Protein AF-A0A947CRZ7-F1 (afdb_monomer_lite)

Sequence (224 aa):
ARALTGGPSELAEKARELNRGGRYQQVLELTEDEELDGFAHVERGHALAGLGRLEESMQHYRRALAMESSLADEQVIFERARAVVGSPQVEADLTAIELLVRYRRDPKARSRLLMLAGESKKLALRQRARGLADELGLRGDVNLVRSYALDLVQERKCEDRRKALLVLEELDDVRALPAIEKARYRGTGGVLGIGEKNANRCLKQDAERIADKLEAREELIEIE

Secondary structure (DSSP, 8-state):
---------HHHHHHHHHHHTT-HHHHHHHTSSS---HHHHHHHHHHHHHTT-HHHHHHHHHHHHHH-GGGGG-HHHHHHHHHHHH-TT-S--HHHHHHHHHHH--HHHHHHHHHHHHH-SSHHHHHHHHHHHHHTT-GGGS-HHHHHHHHHHH-SSHHHHHHHHHHHHHHT-GGGHHHHHHHT--EES-BTTBT-EETTTTTHHHHHHHHHHHHHHHHHHHH-

Radius of gyration: 23.83 Å; chains: 1; bounding box: 62×37×71 Å

Structure (mmCIF, N/CA/C/O backbone):
data_AF-A0A947CRZ7-F1
#
_entry.id   AF-A0A947CRZ7-F1
#
loop_
_atom_site.group_PDB
_atom_site.id
_atom_site.type_symbol
_atom_site.label_atom_id
_atom_site.label_alt_id
_atom_site.label_comp_id
_atom_site.label_asym_id
_atom_site.label_entity_id
_atom_site.label_seq_id
_atom_site.pdbx_PDB_ins_code
_atom_site.Cartn_x
_atom_site.Cartn_y
_atom_site.Cartn_z
_atom_site.occupancy
_atom_site.B_iso_or_equiv
_atom_site.auth_seq_id
_atom_site.auth_comp_id
_atom_site.auth_asym_id
_atom_site.auth_atom_id
_atom_site.pdbx_PDB_model_num
ATOM 1 N N . ALA A 1 1 ? 2.471 22.895 -25.118 1.00 38.56 1 ALA A N 1
ATOM 2 C CA . ALA A 1 1 ? 3.050 21.697 -24.482 1.00 38.56 1 ALA A CA 1
ATOM 3 C C . ALA A 1 1 ? 3.200 20.638 -25.563 1.00 38.56 1 ALA A C 1
ATOM 5 O O . ALA A 1 1 ? 2.200 20.242 -26.148 1.00 38.56 1 ALA A O 1
ATOM 6 N N . ARG A 1 2 ? 4.437 20.324 -25.956 1.00 35.78 2 ARG A N 1
ATOM 7 C CA . ARG A 1 2 ? 4.726 19.423 -27.077 1.00 35.78 2 ARG A CA 1
ATOM 8 C C . ARG A 1 2 ? 4.440 18.001 -26.596 1.00 35.78 2 ARG A C 1
ATOM 10 O O . ARG A 1 2 ? 5.076 17.561 -25.648 1.00 35.78 2 ARG A O 1
ATOM 17 N N . ALA A 1 3 ? 3.476 17.321 -27.209 1.00 42.03 3 ALA A N 1
ATOM 18 C CA . ALA A 1 3 ? 3.383 15.874 -27.097 1.00 42.03 3 ALA A CA 1
ATOM 19 C C . ALA A 1 3 ? 4.681 15.311 -27.689 1.00 42.03 3 ALA A C 1
ATOM 21 O O . ALA A 1 3 ? 4.907 15.426 -28.895 1.00 42.03 3 ALA A O 1
ATOM 22 N N . LEU A 1 4 ? 5.575 14.801 -26.844 1.00 46.88 4 LEU A N 1
ATOM 23 C CA . LEU A 1 4 ? 6.726 14.032 -27.294 1.00 46.88 4 LEU A CA 1
ATOM 24 C C . LEU A 1 4 ? 6.225 12.631 -27.640 1.00 46.88 4 LEU A C 1
ATOM 26 O O . LEU A 1 4 ? 6.461 11.670 -26.936 1.00 46.88 4 LEU A O 1
ATOM 30 N N . THR A 1 5 ? 5.537 12.512 -28.774 1.00 53.12 5 THR A N 1
ATOM 31 C CA . THR A 1 5 ? 5.403 11.237 -29.489 1.00 53.12 5 THR A CA 1
ATOM 32 C C . THR A 1 5 ? 6.739 10.910 -30.168 1.00 53.12 5 THR A C 1
ATOM 34 O O . THR A 1 5 ? 6.813 10.789 -31.392 1.00 53.12 5 THR A O 1
ATOM 37 N N . GLY A 1 6 ? 7.822 10.901 -29.393 1.00 65.75 6 GLY A N 1
ATOM 38 C CA . GLY A 1 6 ? 9.141 10.482 -29.838 1.00 65.75 6 GLY A CA 1
ATOM 39 C C . GLY A 1 6 ? 9.283 8.994 -29.564 1.00 65.75 6 GLY A C 1
ATOM 40 O O . GLY A 1 6 ? 8.852 8.520 -28.518 1.00 65.75 6 GLY A O 1
ATOM 41 N N . GLY A 1 7 ? 9.851 8.245 -30.506 1.00 77.56 7 GLY A N 1
ATOM 42 C CA . GLY A 1 7 ? 10.333 6.898 -30.206 1.00 77.56 7 GLY A CA 1
ATOM 43 C C . GLY A 1 7 ? 11.431 6.920 -29.128 1.00 77.56 7 GLY A C 1
ATOM 44 O O . GLY A 1 7 ? 11.739 7.978 -28.577 1.00 77.56 7 GLY A O 1
ATOM 45 N N . PRO A 1 8 ? 12.047 5.766 -28.837 1.00 89.38 8 PRO A N 1
ATOM 46 C CA . PRO A 1 8 ? 13.135 5.682 -27.866 1.00 89.38 8 PRO A CA 1
ATOM 47 C C . PRO A 1 8 ? 14.251 6.694 -28.163 1.00 89.38 8 PRO A C 1
ATOM 49 O O . PRO A 1 8 ? 14.653 6.845 -29.318 1.00 89.38 8 PRO A O 1
ATOM 52 N N . SER A 1 9 ? 14.773 7.372 -27.137 1.00 92.19 9 SER A N 1
ATOM 53 C CA . SER A 1 9 ? 16.015 8.142 -27.275 1.00 92.19 9 SER A CA 1
ATOM 54 C C . SER A 1 9 ? 17.207 7.244 -27.607 1.00 92.19 9 SER A C 1
ATOM 56 O O . SER A 1 9 ? 17.213 6.050 -27.308 1.00 92.19 9 SER A O 1
ATOM 58 N N . GLU A 1 10 ? 18.274 7.840 -28.143 1.00 93.88 10 GLU A N 1
ATOM 59 C CA . GLU A 1 10 ? 19.554 7.153 -28.373 1.00 93.88 10 GLU A CA 1
ATOM 60 C C . GLU A 1 10 ? 20.096 6.503 -27.085 1.00 93.88 10 GLU A C 1
ATOM 62 O O . GLU A 1 10 ? 20.613 5.383 -27.107 1.00 93.88 10 GLU A O 1
ATOM 67 N N . LEU A 1 11 ? 19.908 7.164 -25.934 1.00 95.00 11 LEU A N 1
ATOM 68 C CA . LEU A 1 11 ? 20.255 6.618 -24.622 1.00 95.00 11 LEU A CA 1
ATOM 69 C C . LEU A 1 11 ? 19.487 5.319 -24.334 1.00 95.00 11 LEU A C 1
ATOM 71 O O . LEU A 1 11 ? 20.089 4.324 -23.922 1.00 95.00 11 LEU A O 1
ATOM 75 N N . ALA A 1 12 ? 18.173 5.312 -24.575 1.00 95.50 12 ALA A N 1
ATOM 76 C CA . ALA A 1 12 ? 17.335 4.132 -24.401 1.00 95.50 12 ALA A CA 1
ATOM 77 C C . ALA A 1 12 ? 17.718 3.007 -25.376 1.00 95.50 12 ALA A C 1
ATOM 79 O O . ALA A 1 12 ? 17.798 1.847 -24.973 1.00 95.50 12 ALA A O 1
ATOM 80 N N . GLU A 1 13 ? 18.015 3.324 -26.637 1.00 96.56 13 GLU A N 1
ATOM 81 C CA . GLU A 1 13 ? 18.459 2.330 -27.622 1.00 96.56 13 GLU A CA 1
ATOM 82 C C . GLU A 1 13 ? 19.784 1.677 -27.211 1.00 96.56 13 GLU A C 1
ATOM 84 O O . GLU A 1 13 ? 19.892 0.447 -27.181 1.00 96.56 13 GLU A O 1
ATOM 89 N N . LYS A 1 14 ? 20.762 2.475 -26.776 1.00 97.44 14 LYS A N 1
ATOM 90 C CA . LYS A 1 14 ? 22.042 1.967 -26.272 1.00 97.44 14 LYS A CA 1
ATOM 91 C C . LYS A 1 14 ? 21.867 1.116 -25.012 1.00 97.44 14 LYS A C 1
ATOM 93 O O . LYS A 1 14 ? 22.450 0.035 -24.900 1.00 97.44 14 LYS A O 1
ATOM 98 N N . ALA A 1 15 ? 21.038 1.561 -24.068 1.00 97.94 15 ALA A N 1
ATOM 99 C CA . ALA A 1 15 ? 20.724 0.796 -22.863 1.00 97.94 15 ALA A CA 1
ATOM 100 C C . ALA A 1 15 ? 20.057 -0.551 -23.199 1.00 97.94 15 ALA A C 1
ATOM 102 O O . ALA A 1 15 ? 20.416 -1.586 -22.629 1.00 97.94 15 ALA A O 1
ATOM 103 N N . ARG A 1 16 ? 19.150 -0.572 -24.181 1.00 97.38 16 ARG A N 1
ATOM 104 C CA . ARG A 1 16 ? 18.506 -1.791 -24.686 1.00 97.38 16 ARG A CA 1
ATOM 105 C C . ARG A 1 16 ? 19.513 -2.783 -25.264 1.00 97.38 16 ARG A C 1
ATOM 107 O O . ARG A 1 16 ? 19.419 -3.983 -24.996 1.00 97.38 16 ARG A O 1
ATOM 114 N N . GLU A 1 17 ? 20.487 -2.318 -26.041 1.00 98.19 17 GLU A N 1
ATOM 115 C CA . GLU A 1 17 ? 21.554 -3.174 -26.577 1.00 98.19 17 GLU A CA 1
ATOM 116 C C . GLU A 1 17 ? 22.422 -3.785 -25.471 1.00 98.19 17 GLU A C 1
ATOM 118 O O . GLU A 1 17 ? 22.733 -4.981 -25.503 1.00 98.19 17 GLU A O 1
ATOM 123 N N . LEU A 1 18 ? 22.783 -2.994 -24.458 1.00 98.38 18 LEU A N 1
ATOM 124 C CA . LEU A 1 18 ? 23.507 -3.483 -23.283 1.00 98.38 18 LEU A CA 1
ATOM 125 C C . LEU A 1 18 ? 22.690 -4.536 -22.514 1.00 98.38 18 LEU A C 1
ATOM 127 O O . LEU A 1 18 ? 23.235 -5.589 -22.172 1.00 98.38 18 LEU A O 1
ATOM 131 N N . ASN A 1 19 ? 21.387 -4.306 -22.315 1.00 98.06 19 ASN A N 1
ATOM 132 C CA . ASN A 1 19 ? 20.470 -5.257 -21.680 1.00 98.06 19 ASN A CA 1
ATOM 133 C C . ASN A 1 19 ? 20.381 -6.590 -22.434 1.00 98.06 19 ASN A C 1
ATOM 135 O O . ASN A 1 19 ? 20.438 -7.646 -21.802 1.00 98.06 19 ASN A O 1
ATOM 139 N N . ARG A 1 20 ? 20.287 -6.566 -23.774 1.00 97.44 20 ARG A N 1
ATOM 140 C CA . ARG A 1 20 ? 20.284 -7.786 -24.611 1.00 97.44 20 ARG A CA 1
ATOM 141 C C . ARG A 1 20 ? 21.564 -8.605 -24.449 1.00 97.44 20 ARG A C 1
ATOM 143 O O . ARG A 1 20 ? 21.513 -9.828 -24.505 1.00 97.44 20 ARG A O 1
ATOM 150 N N . GLY A 1 21 ? 22.694 -7.936 -24.224 1.00 97.44 21 GLY A N 1
ATOM 151 C CA . GLY A 1 21 ? 23.979 -8.574 -23.939 1.00 97.44 21 GLY A CA 1
ATOM 152 C C . GLY A 1 21 ? 24.196 -8.966 -22.473 1.00 97.44 21 GLY A C 1
ATOM 153 O O . GLY A 1 21 ? 25.299 -9.384 -22.135 1.00 97.44 21 GLY A O 1
ATOM 154 N N . GLY A 1 22 ? 23.209 -8.783 -21.587 1.00 97.62 22 GLY A N 1
ATOM 155 C CA . GLY A 1 22 ? 23.347 -9.057 -20.150 1.00 97.62 22 GLY A CA 1
ATOM 156 C C . GLY A 1 22 ? 24.271 -8.088 -19.400 1.00 97.62 22 GLY A C 1
ATOM 157 O O . GLY A 1 22 ? 24.648 -8.348 -18.259 1.00 97.62 22 GLY A O 1
ATOM 158 N N . ARG A 1 23 ? 24.650 -6.956 -20.008 1.00 98.44 23 ARG A N 1
ATOM 159 C CA . ARG A 1 23 ? 25.558 -5.953 -19.424 1.00 98.44 23 ARG A CA 1
ATOM 160 C C . ARG A 1 23 ? 24.799 -4.972 -18.533 1.00 98.44 23 ARG A C 1
ATOM 162 O O . ARG A 1 23 ? 24.836 -3.764 -18.741 1.00 98.44 23 ARG A O 1
ATOM 169 N N . TYR A 1 24 ? 24.097 -5.502 -17.536 1.00 98.31 24 TYR A N 1
ATOM 170 C CA . TYR A 1 24 ? 23.190 -4.721 -16.692 1.00 98.31 24 TYR A CA 1
ATOM 171 C C . TYR A 1 24 ? 23.899 -3.622 -15.901 1.00 98.31 24 TYR A C 1
ATOM 173 O O . TYR A 1 24 ? 23.384 -2.514 -15.806 1.00 98.31 24 TYR A O 1
ATOM 181 N N . GLN A 1 25 ? 25.101 -3.889 -15.387 1.00 98.31 25 GLN A N 1
ATOM 182 C CA . GLN A 1 25 ? 25.855 -2.889 -14.629 1.00 98.31 25 GLN A CA 1
ATOM 183 C C . GLN A 1 25 ? 26.209 -1.663 -15.486 1.00 98.31 25 GLN A C 1
ATOM 185 O O . GLN A 1 25 ? 26.031 -0.537 -15.039 1.00 98.31 25 GLN A O 1
ATOM 190 N N . GLN A 1 26 ? 26.586 -1.877 -16.751 1.00 98.19 26 GLN A N 1
ATOM 191 C CA . GLN A 1 26 ? 26.878 -0.783 -17.683 1.00 98.19 26 GLN A CA 1
ATOM 192 C C . GLN A 1 26 ? 25.633 0.038 -18.025 1.00 98.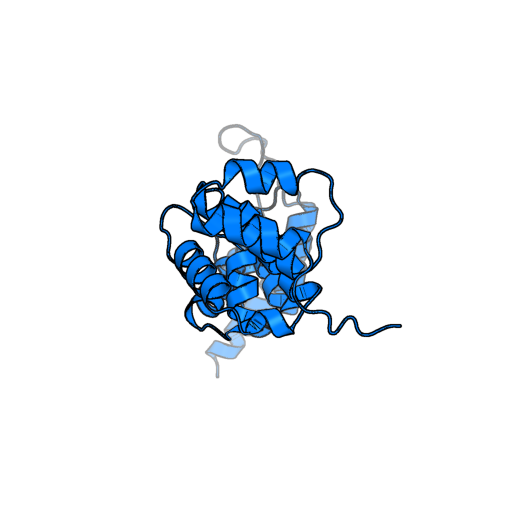19 26 GLN A C 1
ATOM 194 O O . GLN A 1 26 ? 25.749 1.227 -18.287 1.00 98.19 26 GLN A O 1
ATOM 199 N N . VAL A 1 27 ? 24.435 -0.561 -18.010 1.00 98.31 27 VAL A N 1
ATOM 200 C CA . VAL A 1 27 ? 23.189 0.210 -18.144 1.00 98.31 27 VAL A CA 1
ATOM 201 C C . VAL A 1 27 ? 23.009 1.138 -16.950 1.00 98.31 27 VAL A C 1
ATOM 203 O O . VAL A 1 27 ? 22.603 2.281 -17.135 1.00 98.31 27 VAL A O 1
ATOM 206 N N . LEU A 1 28 ? 23.303 0.666 -15.734 1.00 97.94 28 LEU A N 1
ATOM 207 C CA . LEU A 1 28 ? 23.161 1.492 -14.537 1.00 97.94 28 LEU A CA 1
ATOM 208 C C . LEU A 1 28 ? 24.131 2.670 -14.543 1.00 97.94 28 LEU A C 1
ATOM 210 O O . LEU A 1 28 ? 23.684 3.771 -14.246 1.00 97.94 28 LEU A O 1
ATOM 214 N N . GLU A 1 29 ? 25.384 2.436 -14.935 1.00 97.12 29 GLU A N 1
ATOM 215 C CA . GLU A 1 29 ? 26.413 3.474 -15.100 1.00 97.12 29 GLU A CA 1
ATOM 216 C C . GLU A 1 29 ? 26.017 4.474 -16.195 1.00 97.12 29 GLU A C 1
ATOM 218 O O . GLU A 1 29 ? 26.032 5.681 -15.983 1.00 97.12 29 GLU A O 1
ATOM 223 N N . LEU A 1 30 ? 25.571 3.977 -17.356 1.00 95.88 30 LEU A N 1
ATOM 224 C CA . LEU A 1 30 ? 25.127 4.807 -18.482 1.00 95.88 30 LEU A CA 1
ATOM 225 C C . LEU A 1 30 ? 23.937 5.713 -18.124 1.00 95.88 30 LEU A C 1
ATOM 227 O O . LEU A 1 30 ? 23.706 6.713 -18.790 1.00 95.88 30 LEU A O 1
ATOM 231 N N . THR A 1 31 ? 23.162 5.351 -17.102 1.00 95.25 31 THR A N 1
ATOM 232 C CA . THR A 1 31 ? 21.936 6.054 -16.704 1.00 95.25 31 THR A CA 1
ATOM 233 C C . THR A 1 31 ? 22.029 6.655 -15.297 1.00 95.25 31 THR A C 1
ATOM 235 O O . THR A 1 31 ? 20.991 6.942 -14.703 1.00 95.25 31 THR A O 1
ATOM 238 N N . GLU A 1 32 ? 23.235 6.781 -14.724 1.00 88.00 32 GLU A N 1
ATOM 239 C CA . GLU A 1 32 ? 23.435 7.162 -13.314 1.00 88.00 32 GLU A CA 1
ATOM 240 C C . GLU A 1 32 ? 23.181 8.651 -13.036 1.00 88.00 32 GLU A C 1
ATOM 242 O O . GLU A 1 32 ? 22.665 8.969 -11.970 1.00 88.00 32 GLU A O 1
ATOM 247 N N . ASP A 1 33 ? 23.389 9.531 -14.018 1.00 78.75 33 ASP A N 1
ATOM 248 C CA . ASP A 1 33 ? 23.261 10.991 -13.858 1.00 78.75 33 ASP A CA 1
ATOM 249 C C . ASP A 1 33 ? 22.503 11.677 -15.014 1.00 78.75 33 ASP A C 1
ATOM 251 O O . ASP A 1 33 ? 22.477 12.902 -15.126 1.00 78.75 33 ASP A O 1
ATOM 255 N N . GLU A 1 34 ? 21.880 10.885 -15.885 1.00 77.00 34 GLU A N 1
ATOM 256 C CA . GLU A 1 34 ? 21.181 11.373 -17.075 1.00 77.00 34 GLU A CA 1
ATOM 257 C C . GLU A 1 34 ? 19.700 11.662 -16.791 1.00 77.00 34 GLU A C 1
ATOM 259 O O . GLU A 1 34 ? 19.035 10.950 -16.029 1.00 77.00 34 GLU A O 1
ATOM 264 N N . GLU A 1 35 ? 19.146 12.676 -17.460 1.00 88.19 35 GLU A N 1
ATOM 265 C CA . GLU A 1 35 ? 17.695 12.854 -17.523 1.00 88.19 35 GLU A CA 1
ATOM 266 C C . GLU A 1 35 ? 17.104 11.736 -18.393 1.00 88.19 35 GLU A C 1
ATOM 268 O O . GLU A 1 35 ? 17.344 11.656 -19.597 1.00 88.19 35 GLU A O 1
ATOM 273 N N . LEU A 1 36 ? 16.358 10.826 -17.766 1.00 93.31 36 LEU A N 1
ATOM 274 C CA . LEU A 1 36 ? 15.825 9.643 -18.437 1.00 93.31 36 LEU A CA 1
ATOM 275 C C . LEU A 1 36 ? 14.429 9.925 -18.988 1.00 93.31 36 LEU A C 1
ATOM 277 O O . LEU A 1 36 ? 13.533 10.320 -18.244 1.00 93.31 36 LEU A O 1
ATOM 281 N N . ASP A 1 37 ? 14.223 9.634 -20.271 1.00 93.31 37 ASP A N 1
ATOM 282 C CA . ASP A 1 37 ? 12.881 9.515 -20.836 1.00 93.31 37 ASP A CA 1
ATOM 283 C C . ASP A 1 37 ? 12.188 8.214 -20.372 1.00 93.31 37 ASP A C 1
ATOM 285 O O . ASP A 1 37 ? 12.757 7.374 -19.657 1.00 93.31 37 ASP A O 1
ATOM 289 N N . GLY A 1 38 ? 10.929 8.024 -20.784 1.00 94.81 38 GLY A N 1
ATOM 290 C CA . GLY A 1 38 ? 10.168 6.832 -20.415 1.00 94.81 38 GLY A CA 1
ATOM 291 C C . GLY A 1 38 ? 10.833 5.524 -20.864 1.00 94.81 38 GLY A C 1
ATOM 292 O O . GLY A 1 38 ? 10.869 4.554 -20.104 1.00 94.81 38 GLY A O 1
ATOM 293 N N . PHE A 1 39 ? 11.417 5.495 -22.064 1.00 95.50 39 PHE A N 1
ATOM 294 C CA . PHE A 1 39 ? 12.067 4.305 -22.617 1.00 95.50 39 PHE A CA 1
ATOM 295 C C . PHE A 1 39 ? 13.363 3.962 -21.868 1.00 95.50 39 PHE A C 1
ATOM 297 O O . PHE A 1 39 ? 13.586 2.805 -21.513 1.00 95.50 39 PHE A O 1
ATOM 304 N N . ALA A 1 40 ? 14.194 4.950 -21.544 1.00 96.12 40 ALA A N 1
ATOM 305 C CA . ALA A 1 40 ? 15.417 4.775 -20.769 1.00 96.12 40 ALA A CA 1
ATOM 306 C C . ALA A 1 40 ? 15.105 4.329 -19.333 1.00 96.12 40 ALA A C 1
ATOM 308 O O . ALA A 1 40 ? 15.813 3.488 -18.772 1.00 96.12 40 ALA A O 1
ATOM 309 N N . HIS A 1 41 ? 14.001 4.804 -18.747 1.00 97.38 41 HIS A N 1
ATOM 310 C CA . HIS A 1 41 ? 13.495 4.257 -17.491 1.00 97.38 41 HIS A CA 1
ATOM 311 C C . HIS A 1 41 ? 13.098 2.777 -17.601 1.00 97.38 41 HIS A C 1
ATOM 313 O O . HIS A 1 41 ? 13.429 2.010 -16.694 1.00 97.38 41 HIS A O 1
ATOM 319 N N . VAL A 1 42 ? 12.462 2.338 -18.693 1.00 97.38 42 VAL A N 1
ATOM 320 C CA . VAL A 1 42 ? 12.195 0.904 -18.922 1.00 97.38 42 VAL A CA 1
ATOM 321 C C . VAL A 1 42 ? 13.493 0.112 -18.979 1.00 97.38 42 VAL A C 1
ATOM 323 O O . VAL A 1 42 ? 13.611 -0.905 -18.296 1.00 97.38 42 VAL A O 1
ATOM 326 N N . GLU A 1 43 ? 14.490 0.584 -19.723 1.00 97.88 43 GLU A N 1
ATOM 327 C CA . GLU A 1 43 ? 15.752 -0.141 -19.870 1.00 97.88 43 GLU A CA 1
ATOM 328 C C . GLU A 1 43 ? 16.572 -0.176 -18.572 1.00 97.88 43 GLU A C 1
ATOM 330 O O . GLU A 1 43 ? 17.117 -1.225 -18.214 1.00 97.88 43 GLU A O 1
ATOM 335 N N . ARG A 1 44 ? 16.590 0.904 -17.784 1.00 98.25 44 ARG A N 1
ATOM 336 C CA . ARG A 1 44 ? 17.178 0.877 -16.435 1.00 98.25 44 ARG A CA 1
ATOM 337 C C . ARG A 1 44 ? 16.419 -0.084 -15.516 1.00 98.25 44 ARG A C 1
ATOM 339 O O . ARG A 1 44 ? 17.035 -0.868 -14.794 1.00 98.25 44 ARG A O 1
ATOM 346 N N . GLY A 1 45 ? 15.087 -0.088 -15.588 1.00 97.56 45 GLY A N 1
ATOM 347 C CA . GLY A 1 45 ? 14.241 -1.063 -14.902 1.00 97.56 45 GLY A CA 1
ATOM 348 C C . GLY A 1 45 ? 14.555 -2.502 -15.323 1.00 97.56 45 GLY A C 1
ATOM 349 O O . GLY A 1 45 ? 14.598 -3.397 -14.473 1.00 97.56 45 GLY A O 1
ATOM 350 N N . HIS A 1 46 ? 14.848 -2.731 -16.608 1.00 97.75 46 HIS A N 1
ATOM 351 C CA . HIS A 1 46 ? 15.254 -4.036 -17.115 1.00 97.75 46 HIS A CA 1
ATOM 352 C C . HIS A 1 46 ? 16.561 -4.519 -16.493 1.00 97.75 46 HIS A C 1
ATOM 354 O O . HIS A 1 46 ? 16.605 -5.659 -16.015 1.00 97.75 46 HIS A O 1
ATOM 360 N N . ALA A 1 47 ? 17.572 -3.649 -16.465 1.00 98.12 47 ALA A N 1
ATOM 361 C CA . ALA A 1 47 ? 18.883 -3.927 -15.895 1.00 98.12 47 ALA A CA 1
ATOM 362 C C . ALA A 1 47 ? 18.811 -4.223 -14.393 1.00 98.12 47 ALA A C 1
ATOM 364 O O . ALA A 1 47 ? 19.352 -5.226 -13.932 1.00 98.12 47 ALA A O 1
ATOM 365 N N . LEU A 1 48 ? 18.077 -3.402 -13.635 1.00 97.50 48 LEU A N 1
ATOM 366 C CA . LEU A 1 48 ? 17.886 -3.593 -12.195 1.00 97.50 48 LEU A CA 1
ATOM 367 C C . LEU A 1 48 ? 17.266 -4.955 -11.878 1.00 97.50 48 LEU A C 1
ATOM 369 O O . LEU A 1 48 ? 17.771 -5.677 -11.022 1.00 97.50 48 LEU A O 1
ATOM 373 N N . ALA A 1 49 ? 16.220 -5.350 -12.604 1.00 94.69 49 ALA A N 1
ATOM 374 C CA . ALA A 1 49 ? 15.619 -6.666 -12.411 1.00 94.69 49 ALA A CA 1
ATOM 375 C C . ALA A 1 49 ? 16.538 -7.810 -12.878 1.00 94.69 49 ALA A C 1
ATOM 377 O O . ALA A 1 49 ? 16.547 -8.859 -12.240 1.00 94.69 49 ALA A O 1
ATOM 378 N N . GLY A 1 50 ? 17.365 -7.601 -13.910 1.00 94.88 50 GLY A N 1
ATOM 379 C CA . GLY A 1 50 ? 18.425 -8.542 -14.296 1.00 94.88 50 GLY A CA 1
ATOM 380 C C . GLY A 1 50 ? 19.477 -8.761 -13.199 1.00 94.88 50 GLY A C 1
ATOM 381 O O . GLY A 1 50 ? 20.016 -9.856 -13.069 1.00 94.88 50 GLY A O 1
ATOM 382 N N . LEU A 1 51 ? 19.711 -7.750 -12.358 1.00 96.38 51 LEU A N 1
ATOM 383 C CA . LEU A 1 51 ? 20.582 -7.807 -11.177 1.00 96.38 51 LEU A CA 1
ATOM 384 C C . LEU A 1 51 ? 19.850 -8.248 -9.894 1.00 96.38 51 LEU A C 1
ATOM 386 O O . LEU A 1 51 ? 20.433 -8.214 -8.814 1.00 96.38 51 LEU A O 1
ATOM 390 N N . GLY A 1 52 ? 18.567 -8.618 -9.976 1.00 92.44 52 GLY A N 1
ATOM 391 C CA . GLY A 1 52 ? 17.756 -9.000 -8.814 1.00 92.44 52 GLY A CA 1
ATOM 392 C C . GLY A 1 52 ? 17.293 -7.832 -7.930 1.00 92.44 52 GLY A C 1
ATOM 393 O O . GLY A 1 52 ? 16.669 -8.058 -6.896 1.00 92.44 52 GLY A O 1
ATOM 394 N N . ARG A 1 53 ? 17.532 -6.579 -8.335 1.00 94.06 53 AR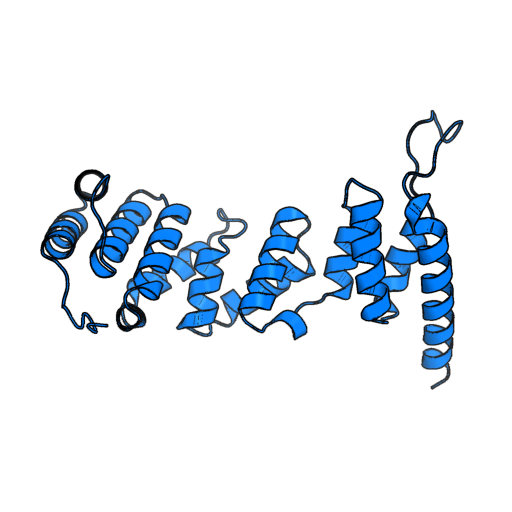G A N 1
ATOM 395 C CA . ARG A 1 53 ? 17.099 -5.352 -7.637 1.00 94.06 53 ARG A CA 1
ATOM 396 C C . ARG A 1 53 ? 15.650 -5.014 -8.001 1.00 94.06 53 ARG A C 1
ATOM 398 O O . ARG A 1 53 ? 15.358 -4.013 -8.656 1.00 94.06 53 ARG A O 1
ATOM 405 N N . LEU A 1 54 ? 14.739 -5.913 -7.628 1.00 91.25 54 LEU A N 1
ATOM 406 C CA . LEU A 1 54 ? 13.347 -5.917 -8.093 1.00 91.25 54 LEU A CA 1
ATOM 407 C C . LEU A 1 54 ? 12.547 -4.686 -7.639 1.00 91.25 54 LEU A C 1
ATOM 409 O O . LEU A 1 54 ? 11.860 -4.090 -8.463 1.00 91.25 54 LEU A O 1
ATOM 413 N N . GLU A 1 55 ? 12.679 -4.259 -6.380 1.00 90.56 55 GLU A N 1
ATOM 414 C CA . GLU A 1 55 ? 11.949 -3.085 -5.866 1.00 90.56 55 GLU A CA 1
ATOM 415 C C . GLU A 1 55 ? 12.318 -1.802 -6.630 1.00 90.56 55 GLU A C 1
ATOM 417 O O . GLU A 1 55 ? 11.455 -1.019 -7.031 1.00 90.56 55 GLU A O 1
ATOM 422 N N . GLU A 1 56 ? 13.611 -1.600 -6.896 1.00 94.44 56 GLU A N 1
ATOM 423 C CA . GLU A 1 56 ? 14.099 -0.448 -7.661 1.00 94.44 56 GLU A CA 1
ATOM 424 C C . GLU A 1 56 ? 13.660 -0.518 -9.127 1.00 94.44 56 GLU A C 1
ATOM 426 O O . GLU A 1 56 ? 13.268 0.495 -9.710 1.00 94.44 56 GLU A O 1
ATOM 431 N N . SER A 1 57 ? 13.662 -1.719 -9.714 1.00 96.38 57 SER A N 1
ATOM 432 C CA . SER A 1 57 ? 13.140 -1.956 -11.063 1.00 96.38 57 SER A CA 1
ATOM 433 C C . SER A 1 57 ? 11.681 -1.499 -11.191 1.00 96.38 57 SER A C 1
ATOM 435 O O . SER A 1 57 ? 11.352 -0.750 -12.114 1.00 96.38 57 SER A O 1
ATOM 437 N N . MET A 1 58 ? 10.824 -1.842 -10.221 1.00 97.06 58 MET A N 1
ATOM 438 C CA . MET A 1 58 ? 9.413 -1.438 -10.220 1.00 97.06 58 MET A CA 1
ATOM 439 C C . MET A 1 58 ? 9.233 0.084 -10.138 1.00 97.06 58 MET A C 1
ATOM 441 O O . MET A 1 58 ? 8.352 0.632 -10.806 1.00 97.06 58 MET A O 1
ATOM 445 N N . GLN A 1 59 ? 10.087 0.798 -9.392 1.00 96.62 59 GLN A N 1
ATOM 446 C CA . GLN A 1 59 ? 10.053 2.267 -9.367 1.00 96.62 59 GLN A CA 1
ATOM 447 C C . GLN A 1 59 ? 10.354 2.878 -10.737 1.00 96.62 59 GLN A C 1
ATOM 449 O O . GLN A 1 59 ? 9.692 3.837 -11.138 1.00 96.62 59 GLN A O 1
ATOM 454 N N . HIS A 1 60 ? 11.321 2.322 -11.467 1.00 97.50 60 HIS A N 1
ATOM 455 C CA . HIS A 1 60 ? 11.655 2.798 -12.806 1.00 97.50 60 HIS A CA 1
ATOM 456 C C . HIS A 1 60 ? 10.548 2.505 -13.820 1.00 97.50 60 HIS A C 1
ATOM 458 O O . HIS A 1 60 ? 10.198 3.394 -14.592 1.00 97.50 60 HIS A O 1
ATOM 464 N N . TYR A 1 61 ? 9.900 1.339 -13.755 1.00 98.19 61 TYR A N 1
ATOM 465 C CA . TYR A 1 61 ? 8.718 1.076 -14.583 1.00 98.19 61 TYR A CA 1
ATOM 466 C C . TYR A 1 61 ? 7.553 2.018 -14.278 1.00 98.19 61 TYR A C 1
ATOM 468 O O . TYR A 1 61 ? 6.890 2.496 -15.197 1.00 98.19 61 TYR A O 1
ATOM 476 N N . ARG A 1 62 ? 7.317 2.344 -13.001 1.00 97.81 62 ARG A N 1
ATOM 477 C CA . ARG A 1 62 ? 6.289 3.321 -12.625 1.00 97.81 62 ARG A CA 1
ATOM 478 C C . ARG A 1 62 ? 6.576 4.706 -13.198 1.00 97.81 62 ARG A C 1
ATOM 480 O O . ARG A 1 62 ? 5.653 5.336 -13.707 1.00 97.81 62 ARG A O 1
ATOM 487 N N . ARG A 1 63 ? 7.831 5.165 -13.144 1.00 96.81 63 ARG A N 1
ATOM 488 C CA . ARG A 1 63 ? 8.242 6.438 -13.761 1.00 96.81 63 ARG A CA 1
ATOM 489 C C . ARG A 1 63 ? 8.065 6.406 -15.276 1.00 96.81 63 ARG A C 1
ATOM 491 O O . ARG A 1 63 ? 7.455 7.319 -15.816 1.00 96.81 63 ARG A O 1
ATOM 498 N N . ALA A 1 64 ? 8.502 5.329 -15.927 1.00 96.81 64 ALA A N 1
ATOM 499 C CA . ALA A 1 64 ? 8.338 5.149 -17.364 1.00 96.81 64 ALA A CA 1
ATOM 500 C C . ALA A 1 64 ? 6.878 5.293 -17.810 1.00 96.81 64 ALA A C 1
ATOM 502 O O . ALA A 1 64 ? 6.581 6.101 -18.681 1.00 96.81 64 ALA A O 1
ATOM 503 N N . LEU A 1 65 ? 5.961 4.573 -17.159 1.00 96.44 65 LEU A N 1
ATOM 504 C CA . LEU A 1 65 ? 4.531 4.596 -17.487 1.00 96.44 65 LEU A CA 1
ATOM 505 C C . LEU A 1 65 ? 3.849 5.933 -17.159 1.00 96.44 65 LEU A C 1
ATOM 507 O O . LEU A 1 65 ? 2.835 6.266 -17.766 1.00 96.44 65 LEU A O 1
ATOM 511 N N . ALA A 1 66 ? 4.381 6.691 -16.195 1.00 95.12 66 ALA A N 1
ATOM 512 C CA . ALA A 1 66 ? 3.895 8.033 -15.882 1.00 95.12 66 ALA A CA 1
ATOM 513 C C . ALA A 1 66 ? 4.319 9.071 -16.934 1.00 95.12 66 ALA A C 1
ATOM 515 O O . ALA A 1 66 ? 3.593 10.037 -17.153 1.00 95.12 66 ALA A O 1
ATOM 516 N N . MET A 1 67 ? 5.479 8.876 -17.567 1.00 94.62 67 MET A N 1
ATOM 517 C CA . MET A 1 67 ? 5.983 9.746 -18.633 1.00 94.62 67 MET A CA 1
ATOM 518 C C . MET A 1 67 ? 5.386 9.368 -19.990 1.00 94.62 67 MET A C 1
ATOM 520 O O . MET A 1 67 ? 4.898 10.234 -20.706 1.00 94.62 67 MET A O 1
ATOM 524 N N . GLU A 1 68 ? 5.366 8.072 -20.306 1.00 92.88 68 GLU A N 1
ATOM 525 C CA . GLU A 1 68 ? 4.961 7.532 -21.602 1.00 92.88 68 GLU A CA 1
ATOM 526 C C . GLU A 1 68 ? 3.926 6.418 -21.426 1.00 92.88 68 GLU A C 1
ATOM 528 O O . GLU A 1 68 ? 4.241 5.240 -21.244 1.00 92.88 68 GLU A O 1
ATOM 533 N N . SER A 1 69 ? 2.647 6.790 -21.502 1.00 91.56 69 SER A N 1
ATOM 534 C CA . SER A 1 69 ? 1.536 5.842 -21.323 1.00 91.56 69 SER A CA 1
ATOM 535 C C . SER A 1 69 ? 1.487 4.725 -22.377 1.00 91.56 69 SER A C 1
ATOM 537 O O . SER A 1 69 ? 0.946 3.657 -22.097 1.00 91.56 69 SER A O 1
ATOM 539 N N . SER A 1 70 ? 2.086 4.930 -23.557 1.00 91.94 70 SER A N 1
ATOM 540 C CA . SER A 1 70 ? 2.207 3.916 -24.620 1.00 91.94 70 SER A CA 1
ATOM 541 C C . SER A 1 70 ? 3.065 2.717 -24.203 1.00 91.94 70 SER A C 1
ATOM 543 O O . SER A 1 70 ? 2.848 1.605 -24.679 1.00 91.94 70 SER A O 1
ATOM 545 N N . LEU A 1 71 ? 3.974 2.892 -23.236 1.00 94.31 71 LEU A N 1
ATOM 546 C CA . LEU A 1 71 ? 4.750 1.795 -22.650 1.00 94.31 71 LEU A CA 1
ATOM 547 C C . LEU A 1 71 ? 3.873 0.806 -21.873 1.00 94.31 71 LEU A C 1
ATOM 549 O O . LEU A 1 71 ? 4.338 -0.268 -21.500 1.00 94.31 71 LEU A O 1
ATOM 553 N N . ALA A 1 72 ? 2.592 1.113 -21.653 1.00 94.12 72 ALA A N 1
ATOM 554 C CA . ALA A 1 72 ? 1.644 0.148 -21.120 1.00 94.12 72 ALA A CA 1
ATOM 555 C C . ALA A 1 72 ? 1.450 -1.065 -22.045 1.00 94.12 72 ALA A C 1
ATOM 557 O O . ALA A 1 72 ? 0.921 -2.068 -21.572 1.00 94.12 72 ALA A O 1
ATOM 558 N N . ASP A 1 73 ? 1.892 -1.032 -23.304 1.00 92.56 73 ASP A N 1
ATOM 559 C CA . ASP A 1 73 ? 1.862 -2.190 -24.206 1.00 92.56 73 ASP A CA 1
ATOM 560 C C . ASP A 1 73 ? 3.062 -3.143 -24.017 1.00 92.56 73 ASP A C 1
ATOM 562 O O . ASP A 1 73 ? 2.986 -4.316 -24.395 1.00 92.56 73 ASP A O 1
ATOM 566 N N . GLU A 1 74 ? 4.132 -2.698 -23.344 1.00 93.12 74 GLU A N 1
ATOM 567 C CA . GLU A 1 74 ? 5.337 -3.490 -23.045 1.00 93.12 74 GLU A CA 1
ATOM 568 C C . GLU A 1 74 ? 5.028 -4.589 -22.010 1.00 93.12 74 GLU A C 1
ATOM 570 O O . GLU A 1 74 ? 5.105 -4.395 -20.792 1.00 93.12 74 GLU A O 1
ATOM 575 N N . GLN A 1 75 ? 4.661 -5.786 -22.483 1.00 93.19 75 GLN A N 1
ATOM 576 C CA . GLN A 1 75 ? 4.200 -6.884 -21.617 1.00 93.19 75 GLN A CA 1
ATOM 577 C C . GLN A 1 75 ? 5.220 -7.308 -20.558 1.00 93.19 75 GLN A C 1
ATOM 579 O O . GLN A 1 75 ? 4.836 -7.649 -19.435 1.00 93.19 75 GLN A O 1
ATOM 584 N N . VAL A 1 76 ? 6.510 -7.221 -20.885 1.00 94.06 76 VAL A N 1
ATOM 585 C CA . VAL A 1 76 ? 7.614 -7.617 -20.003 1.00 94.06 76 VAL A CA 1
ATOM 586 C C . VAL A 1 76 ? 7.609 -6.860 -18.667 1.00 94.06 76 VAL A C 1
ATOM 588 O O . VAL A 1 76 ? 7.955 -7.442 -17.636 1.00 94.06 76 VAL A O 1
ATOM 591 N N . ILE A 1 77 ? 7.145 -5.603 -18.641 1.00 96.12 77 ILE A N 1
ATOM 592 C CA . ILE A 1 77 ? 7.003 -4.812 -17.407 1.00 96.12 77 ILE A CA 1
ATOM 593 C C . ILE A 1 77 ? 6.061 -5.529 -16.433 1.00 96.12 77 ILE A C 1
ATOM 595 O O . ILE A 1 77 ? 6.365 -5.719 -15.253 1.00 96.12 77 ILE A O 1
ATOM 599 N N . PHE A 1 78 ? 4.915 -5.976 -16.940 1.00 97.62 78 PHE A N 1
ATOM 600 C CA . PHE A 1 78 ? 3.857 -6.566 -16.128 1.00 97.62 78 PHE A CA 1
ATOM 601 C C . PHE A 1 78 ? 4.119 -8.032 -15.798 1.00 97.62 78 PHE A C 1
ATOM 603 O O . PHE A 1 78 ? 3.730 -8.491 -14.729 1.00 97.62 78 PHE A O 1
ATOM 610 N N . GLU A 1 79 ? 4.805 -8.774 -16.663 1.00 95.88 79 GLU A N 1
ATOM 611 C CA . GLU A 1 79 ? 5.295 -10.117 -16.333 1.00 95.88 79 GLU A CA 1
ATOM 612 C C . GLU A 1 79 ? 6.258 -10.078 -15.144 1.00 95.88 79 GLU A C 1
ATOM 614 O O . GLU A 1 79 ? 6.095 -10.842 -14.190 1.00 95.88 79 GLU A O 1
ATOM 619 N N . ARG A 1 80 ? 7.192 -9.119 -15.141 1.00 95.00 80 ARG A N 1
ATOM 620 C CA . ARG A 1 80 ? 8.105 -8.894 -14.013 1.00 95.00 80 ARG A CA 1
ATOM 621 C C . ARG A 1 80 ? 7.354 -8.462 -12.758 1.00 95.00 80 ARG A C 1
ATOM 623 O O . ARG A 1 80 ? 7.592 -9.030 -11.696 1.00 95.00 80 ARG A O 1
ATOM 630 N N . ALA A 1 81 ? 6.399 -7.538 -12.869 1.00 96.50 81 ALA A N 1
ATOM 631 C CA . ALA A 1 81 ? 5.565 -7.147 -11.732 1.00 96.50 81 ALA A CA 1
ATOM 632 C C . ALA A 1 81 ? 4.781 -8.342 -11.152 1.00 96.50 81 ALA A C 1
ATOM 634 O O . ALA A 1 81 ? 4.732 -8.513 -9.935 1.00 96.50 81 ALA A O 1
ATOM 635 N N . ARG A 1 82 ? 4.219 -9.227 -11.994 1.00 95.62 82 ARG A N 1
ATOM 636 C CA . ARG A 1 82 ? 3.539 -10.453 -11.528 1.00 95.62 82 ARG A CA 1
ATOM 637 C C . ARG A 1 82 ? 4.495 -11.405 -10.821 1.00 95.62 82 ARG A C 1
ATOM 639 O O . ARG A 1 82 ? 4.115 -11.973 -9.799 1.00 95.62 82 ARG A O 1
ATOM 646 N N . ALA A 1 83 ? 5.715 -11.562 -11.333 1.00 93.00 83 ALA A N 1
ATOM 647 C CA . ALA A 1 83 ? 6.739 -12.381 -10.692 1.00 93.00 83 ALA A CA 1
ATOM 648 C C . ALA A 1 83 ? 7.092 -11.849 -9.293 1.00 93.00 83 ALA A C 1
ATOM 650 O O . ALA A 1 83 ? 7.160 -12.630 -8.345 1.00 93.00 83 ALA A O 1
ATOM 651 N N . VAL A 1 84 ? 7.225 -10.526 -9.140 1.00 92.00 84 VAL A N 1
ATOM 652 C CA . VAL A 1 84 ? 7.446 -9.880 -7.836 1.00 92.00 84 VAL A CA 1
ATOM 653 C C . VAL A 1 84 ? 6.270 -10.128 -6.891 1.00 92.00 84 VAL A C 1
ATOM 655 O O . VAL A 1 84 ? 6.467 -10.587 -5.770 1.00 92.00 84 VAL A O 1
ATOM 658 N N . VAL A 1 85 ? 5.034 -9.886 -7.339 1.00 92.31 85 VAL A N 1
ATOM 659 C CA . VAL A 1 85 ? 3.833 -10.066 -6.504 1.00 92.31 85 VAL A CA 1
ATOM 660 C C . VAL A 1 85 ? 3.628 -11.523 -6.075 1.00 92.31 85 VAL A C 1
ATOM 662 O O . VAL A 1 85 ? 3.116 -11.766 -4.980 1.00 92.31 85 VAL A O 1
ATOM 665 N N . GLY A 1 86 ? 4.018 -12.480 -6.921 1.00 87.38 86 GLY A N 1
ATOM 666 C CA . GLY A 1 86 ? 3.950 -13.915 -6.646 1.00 87.38 86 GLY A CA 1
ATOM 667 C C . GLY A 1 86 ? 5.135 -14.482 -5.857 1.00 87.38 86 GLY A C 1
ATOM 668 O O . GLY A 1 86 ? 5.076 -15.644 -5.458 1.00 87.38 86 GLY A O 1
ATOM 669 N N . SER A 1 87 ? 6.197 -13.705 -5.628 1.00 85.12 87 SER A N 1
ATOM 670 C CA . SER A 1 87 ? 7.385 -14.163 -4.906 1.00 85.12 87 SER A CA 1
ATOM 671 C C . SER A 1 87 ? 7.096 -14.312 -3.404 1.00 85.12 87 SER A C 1
ATOM 673 O O . SER A 1 87 ? 6.684 -13.345 -2.763 1.00 85.12 87 SER A O 1
ATOM 675 N N . PRO A 1 88 ? 7.376 -15.481 -2.794 1.00 79.25 88 PRO A N 1
ATOM 676 C CA . PRO A 1 88 ? 7.286 -15.653 -1.343 1.00 79.25 88 PRO A CA 1
ATOM 677 C C . PRO A 1 88 ? 8.300 -14.810 -0.559 1.00 79.25 88 PRO A C 1
ATOM 679 O O . PRO A 1 88 ? 8.097 -14.555 0.625 1.00 79.25 88 PRO A O 1
ATOM 682 N N . GLN A 1 89 ? 9.409 -14.417 -1.196 1.00 75.25 89 GLN A N 1
ATOM 683 C CA . GLN A 1 89 ? 10.480 -13.642 -0.566 1.00 75.25 89 GLN A CA 1
ATOM 684 C C . GLN A 1 89 ? 10.106 -12.164 -0.424 1.00 75.25 89 GLN A C 1
ATOM 686 O O . GLN A 1 89 ? 10.589 -11.491 0.485 1.00 75.25 89 GLN A O 1
ATOM 691 N N . VAL A 1 90 ? 9.233 -11.665 -1.302 1.00 74.75 90 VAL A N 1
ATOM 692 C CA . VAL A 1 90 ? 8.762 -10.282 -1.281 1.00 74.75 90 VAL A CA 1
ATOM 693 C C . VAL A 1 90 ? 7.452 -10.217 -0.504 1.00 74.75 90 VAL A C 1
ATOM 695 O O . VAL A 1 90 ? 6.377 -10.569 -0.994 1.00 74.75 90 VAL A O 1
ATOM 698 N N . GLU A 1 91 ? 7.532 -9.741 0.739 1.00 72.62 91 GLU A N 1
ATOM 699 C CA . GLU A 1 91 ? 6.354 -9.639 1.601 1.00 72.62 91 GLU A CA 1
ATOM 700 C C . GLU A 1 91 ? 5.269 -8.745 0.986 1.00 72.62 91 GLU A C 1
ATOM 702 O O . GLU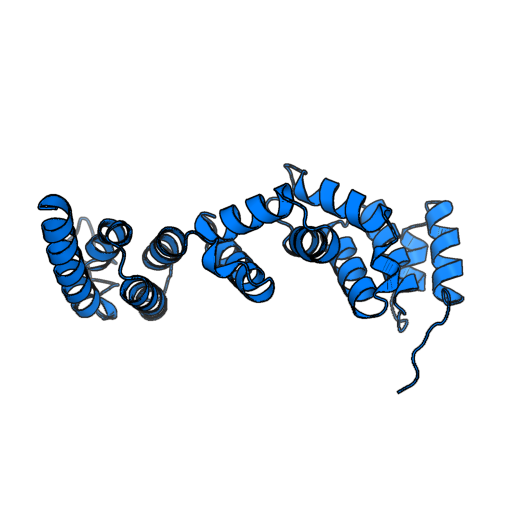 A 1 91 ? 4.093 -9.118 1.013 1.00 72.62 91 GLU A O 1
ATOM 707 N N . ALA A 1 92 ? 5.661 -7.600 0.414 1.00 85.88 92 ALA A N 1
ATOM 708 C CA . ALA A 1 92 ? 4.804 -6.737 -0.393 1.00 85.88 92 ALA A CA 1
ATOM 709 C C . ALA A 1 92 ? 5.622 -5.709 -1.194 1.00 85.88 92 ALA A C 1
ATOM 711 O O . ALA A 1 92 ? 6.255 -4.836 -0.607 1.00 85.88 92 ALA A O 1
ATOM 712 N N . ASP A 1 93 ? 5.506 -5.742 -2.522 1.00 94.00 93 ASP A N 1
ATOM 713 C CA . ASP A 1 93 ? 5.902 -4.627 -3.386 1.00 94.00 93 ASP A CA 1
ATOM 714 C C . ASP A 1 93 ? 4.636 -3.889 -3.836 1.00 94.00 93 ASP A C 1
ATOM 716 O O . ASP A 1 93 ? 3.907 -4.326 -4.733 1.00 94.00 93 ASP A O 1
ATOM 720 N N . LEU A 1 94 ? 4.333 -2.782 -3.152 1.00 96.81 94 LEU A N 1
ATOM 721 C CA . LEU A 1 94 ? 3.147 -1.978 -3.451 1.00 96.81 94 LEU A CA 1
ATOM 722 C C . LEU A 1 94 ? 3.230 -1.313 -4.828 1.00 96.81 94 LEU A C 1
ATOM 724 O O . LEU A 1 94 ? 2.188 -1.058 -5.420 1.00 96.81 94 LEU A O 1
ATOM 728 N N . THR A 1 95 ? 4.429 -1.079 -5.365 1.00 97.56 95 THR A N 1
ATOM 729 C CA . THR A 1 95 ? 4.584 -0.517 -6.707 1.00 97.56 95 THR A CA 1
ATOM 730 C C . THR A 1 95 ? 4.273 -1.567 -7.766 1.00 97.56 95 THR A C 1
ATOM 732 O O . THR A 1 95 ? 3.507 -1.286 -8.681 1.00 97.56 95 THR A O 1
ATOM 735 N N . ALA A 1 96 ? 4.747 -2.805 -7.614 1.00 97.56 96 ALA A N 1
ATOM 736 C CA . ALA A 1 96 ? 4.344 -3.896 -8.504 1.00 97.56 96 ALA A CA 1
ATOM 737 C C . ALA A 1 96 ? 2.816 -4.114 -8.484 1.00 97.56 96 ALA A C 1
ATOM 739 O O . ALA A 1 96 ? 2.187 -4.271 -9.533 1.00 97.56 96 ALA A O 1
ATOM 740 N N . ILE A 1 97 ? 2.206 -4.073 -7.292 1.00 98.12 97 ILE A N 1
ATOM 741 C CA . ILE A 1 97 ? 0.749 -4.164 -7.119 1.00 98.12 97 ILE A CA 1
ATOM 742 C C . ILE A 1 97 ? 0.034 -3.002 -7.822 1.00 98.12 97 ILE A C 1
ATOM 744 O O . ILE A 1 97 ? -0.904 -3.246 -8.579 1.00 98.12 97 ILE A O 1
ATOM 748 N N . GLU A 1 98 ? 0.482 -1.762 -7.613 1.00 98.38 98 GLU A N 1
ATOM 749 C CA . GLU A 1 98 ? -0.056 -0.564 -8.269 1.00 98.38 98 GLU A CA 1
ATOM 750 C C . GLU A 1 98 ? -0.066 -0.724 -9.793 1.00 98.38 98 GLU A C 1
ATOM 752 O O . GLU A 1 98 ? -1.108 -0.537 -10.424 1.00 98.38 98 GLU A O 1
ATOM 757 N N . LEU A 1 99 ? 1.071 -1.118 -10.380 1.00 98.19 99 LEU A N 1
ATOM 758 C CA . LEU A 1 99 ? 1.206 -1.287 -11.826 1.00 98.19 99 LEU A CA 1
ATOM 759 C C . LEU A 1 99 ? 0.205 -2.311 -12.374 1.00 98.19 99 LEU A C 1
ATOM 761 O O . LEU A 1 99 ? -0.469 -2.063 -13.377 1.00 98.19 99 LEU A O 1
ATOM 765 N N . LEU A 1 100 ? 0.065 -3.453 -11.704 1.00 98.31 100 LEU A N 1
ATOM 766 C CA . LEU A 1 100 ? -0.831 -4.521 -12.141 1.00 98.31 100 LEU A CA 1
ATOM 767 C C . LEU A 1 100 ? -2.310 -4.167 -11.982 1.00 98.31 100 LEU A C 1
ATOM 769 O O . LEU A 1 100 ? -3.118 -4.486 -12.857 1.00 98.31 100 LEU A O 1
ATOM 773 N N . VAL A 1 101 ? -2.681 -3.493 -10.895 1.00 98.25 101 VAL A N 1
ATOM 774 C CA . VAL A 1 101 ? -4.066 -3.062 -10.688 1.00 98.25 101 VAL A CA 1
ATOM 775 C C . VAL A 1 101 ? -4.435 -1.971 -11.693 1.00 98.25 101 VAL A C 1
ATOM 777 O O . VAL A 1 101 ? -5.458 -2.094 -12.366 1.00 98.25 101 VAL A O 1
ATOM 780 N N . ARG A 1 102 ? -3.587 -0.947 -11.858 1.00 97.25 102 ARG A N 1
ATOM 781 C CA . ARG A 1 102 ? -3.875 0.210 -12.717 1.00 97.25 102 ARG A CA 1
ATOM 782 C C . ARG A 1 102 ? -3.910 -0.149 -14.203 1.00 97.25 102 ARG A C 1
ATOM 784 O O . ARG A 1 102 ? -4.868 0.201 -14.884 1.00 97.25 102 ARG A O 1
ATOM 791 N N . TYR A 1 103 ? -2.898 -0.856 -14.708 1.00 96.94 103 TYR A N 1
ATOM 792 C CA . TYR A 1 103 ? -2.718 -1.053 -16.156 1.00 96.94 103 TYR A CA 1
ATOM 793 C C . TYR A 1 103 ? -3.171 -2.418 -16.673 1.00 96.94 103 TYR A C 1
ATOM 795 O O . TYR A 1 103 ? -3.288 -2.612 -17.884 1.00 96.94 103 TYR A O 1
ATOM 803 N N . ARG A 1 104 ? -3.391 -3.391 -15.782 1.00 97.44 104 ARG A N 1
ATOM 804 C CA . ARG A 1 104 ? -3.804 -4.752 -16.160 1.00 97.44 104 ARG A CA 1
ATOM 805 C C . ARG A 1 104 ? -5.094 -5.209 -15.499 1.00 97.44 104 ARG A C 1
ATOM 807 O O . ARG A 1 104 ? -5.583 -6.275 -15.862 1.00 97.44 104 ARG A O 1
ATOM 814 N N . ARG A 1 105 ? -5.653 -4.421 -14.568 1.00 96.69 105 ARG A N 1
ATOM 815 C CA . ARG A 1 105 ? -6.827 -4.798 -13.760 1.00 96.69 105 ARG A CA 1
ATOM 816 C C . ARG A 1 105 ? -6.657 -6.196 -13.157 1.00 96.69 105 ARG A C 1
ATOM 818 O O . ARG A 1 105 ? -7.598 -6.985 -13.114 1.00 96.69 105 ARG A O 1
ATOM 825 N N . ASP A 1 106 ? -5.429 -6.516 -12.748 1.00 97.62 106 ASP A N 1
ATOM 826 C CA . ASP A 1 106 ? -5.062 -7.869 -12.349 1.00 97.62 106 ASP A CA 1
ATOM 827 C C . ASP A 1 106 ? -5.788 -8.251 -11.043 1.00 97.62 106 ASP A C 1
ATOM 829 O O . ASP A 1 106 ? -5.590 -7.601 -10.006 1.00 97.62 106 ASP A O 1
ATOM 833 N N . PRO A 1 107 ? -6.638 -9.294 -11.054 1.00 96.75 107 PRO A N 1
ATOM 834 C CA . PRO A 1 107 ? -7.469 -9.629 -9.902 1.00 96.75 107 PRO A CA 1
ATOM 835 C C . PRO A 1 107 ? -6.649 -10.160 -8.722 1.00 96.75 107 PRO A C 1
ATOM 837 O O . PRO A 1 107 ? -7.039 -9.956 -7.570 1.00 96.75 107 PRO A O 1
ATOM 840 N N . LYS A 1 108 ? -5.502 -10.807 -8.977 1.00 95.31 108 LYS A N 1
ATOM 841 C CA . LYS A 1 108 ? -4.628 -11.320 -7.914 1.00 95.31 108 LYS A CA 1
ATOM 842 C C . LYS A 1 108 ? -3.921 -10.169 -7.212 1.00 95.31 108 LYS A C 1
ATOM 844 O O . LYS A 1 108 ? -3.905 -10.131 -5.983 1.00 95.31 108 LYS A O 1
ATOM 849 N N . ALA A 1 109 ? -3.400 -9.206 -7.975 1.00 97.00 109 ALA A N 1
ATOM 850 C CA . ALA A 1 109 ? -2.816 -7.995 -7.405 1.00 97.00 109 ALA A CA 1
ATOM 851 C C . ALA A 1 109 ? -3.856 -7.188 -6.612 1.00 97.00 109 ALA A C 1
ATOM 853 O O . ALA A 1 109 ? -3.576 -6.787 -5.482 1.00 97.00 109 ALA A O 1
ATOM 854 N N . ARG A 1 110 ? -5.079 -7.031 -7.147 1.00 97.75 110 ARG A N 1
ATOM 855 C CA . ARG A 1 110 ? -6.185 -6.360 -6.444 1.00 97.75 110 ARG A CA 1
ATOM 856 C C . ARG A 1 110 ? -6.508 -7.053 -5.122 1.00 97.75 110 ARG A C 1
ATOM 858 O O . ARG A 1 110 ? -6.508 -6.404 -4.084 1.00 97.75 110 ARG A O 1
ATOM 865 N N . SER A 1 111 ? -6.730 -8.367 -5.131 1.00 96.56 111 SER A N 1
ATOM 866 C CA . SER A 1 111 ? -7.013 -9.129 -3.906 1.00 96.56 111 SER A CA 1
ATOM 867 C C . SER A 1 111 ? -5.884 -9.002 -2.875 1.00 96.56 111 SER A C 1
ATOM 869 O O . SER A 1 111 ? -6.145 -8.772 -1.693 1.00 96.56 111 SER A O 1
ATOM 871 N N . ARG A 1 112 ? -4.623 -9.062 -3.322 1.00 95.69 112 ARG A N 1
ATOM 872 C CA . ARG A 1 112 ? -3.458 -8.890 -2.447 1.00 95.69 112 ARG A CA 1
ATOM 873 C C . ARG A 1 112 ? -3.397 -7.491 -1.833 1.00 95.69 112 ARG A C 1
ATOM 875 O O . ARG A 1 112 ? -3.114 -7.391 -0.643 1.00 95.69 112 ARG A O 1
ATOM 882 N N . LEU A 1 113 ? -3.715 -6.439 -2.591 1.00 97.94 113 LEU A N 1
ATOM 883 C CA . LEU A 1 113 ? -3.811 -5.071 -2.072 1.00 97.94 113 LEU A CA 1
ATOM 884 C C . LEU A 1 113 ? -4.860 -4.958 -0.962 1.00 97.94 113 LEU A C 1
ATOM 886 O O . LEU A 1 113 ? -4.551 -4.456 0.116 1.00 97.94 113 LEU A O 1
ATOM 890 N N . LEU A 1 114 ? -6.074 -5.459 -1.208 1.00 98.44 114 LEU A N 1
ATOM 891 C CA . LEU A 1 114 ? -7.180 -5.391 -0.248 1.00 98.44 114 LEU A CA 1
ATOM 892 C C . LEU A 1 114 ? -6.860 -6.158 1.039 1.00 98.44 114 LEU A C 1
ATOM 894 O O . LEU A 1 114 ? -7.101 -5.653 2.135 1.00 98.44 114 LEU A O 1
ATOM 898 N N . MET A 1 115 ? -6.244 -7.338 0.918 1.00 97.31 115 MET A N 1
ATOM 899 C CA . MET A 1 115 ? -5.779 -8.117 2.068 1.00 97.31 115 MET A CA 1
ATOM 900 C C . MET A 1 115 ? -4.711 -7.360 2.868 1.00 97.31 115 MET A C 1
ATOM 902 O O . MET A 1 115 ? -4.808 -7.268 4.091 1.00 97.31 115 MET A O 1
ATOM 906 N N . LEU A 1 116 ? -3.721 -6.756 2.204 1.00 97.56 116 LEU A N 1
ATOM 907 C CA . LEU A 1 116 ? -2.688 -5.972 2.886 1.00 97.56 116 LEU A CA 1
ATOM 908 C C . LEU A 1 116 ? -3.276 -4.737 3.585 1.00 97.56 116 LEU A C 1
ATOM 910 O O . LEU A 1 116 ? -2.923 -4.471 4.733 1.00 97.56 116 LEU A O 1
ATOM 914 N N . ALA A 1 117 ? -4.188 -4.021 2.925 1.00 98.50 117 ALA A N 1
ATOM 915 C CA . ALA A 1 117 ? -4.849 -2.827 3.448 1.00 98.50 117 ALA A CA 1
ATOM 916 C C . ALA A 1 117 ? -5.804 -3.133 4.613 1.00 98.50 117 ALA A C 1
ATOM 918 O O . ALA A 1 117 ? -5.918 -2.336 5.545 1.00 98.50 117 ALA A O 1
ATOM 919 N N . GLY A 1 118 ? -6.482 -4.281 4.582 1.00 98.19 118 GLY A N 1
ATOM 920 C CA . GLY A 1 118 ? -7.448 -4.687 5.603 1.00 98.19 118 GLY A CA 1
ATOM 921 C C . GLY A 1 118 ? -6.827 -5.422 6.788 1.00 98.19 118 GLY A C 1
ATOM 922 O O . GLY A 1 118 ? -7.286 -5.276 7.917 1.00 98.19 118 GLY A O 1
ATOM 923 N N . GLU A 1 119 ? -5.795 -6.234 6.544 1.00 97.00 119 GLU A N 1
ATOM 924 C CA . GLU A 1 119 ? -5.456 -7.334 7.455 1.00 97.00 119 GLU A CA 1
ATOM 925 C C . GLU A 1 119 ? -3.971 -7.502 7.769 1.00 97.00 119 GLU A C 1
ATOM 927 O O . GLU A 1 119 ? -3.625 -8.299 8.647 1.00 97.00 119 GLU A O 1
ATOM 932 N N . SER A 1 120 ? -3.073 -6.781 7.088 1.00 96.88 120 SER A N 1
ATOM 933 C CA . SER A 1 120 ? -1.639 -6.907 7.363 1.00 96.88 120 SER A CA 1
ATOM 934 C C . SER A 1 120 ? -1.359 -6.633 8.837 1.00 96.88 120 SER A C 1
ATOM 936 O O . SER A 1 120 ? -1.788 -5.618 9.373 1.00 96.88 120 SER A O 1
ATOM 938 N N . LYS A 1 121 ? -0.595 -7.501 9.508 1.00 96.56 121 LYS A N 1
ATOM 939 C CA . LYS A 1 121 ? -0.206 -7.300 10.915 1.00 96.56 121 LYS A CA 1
ATOM 940 C C . LYS A 1 121 ? 0.834 -6.190 11.085 1.00 96.56 121 LYS A C 1
ATOM 942 O O . LYS A 1 121 ? 1.039 -5.731 12.206 1.00 96.56 121 LYS A O 1
ATOM 947 N N . LYS A 1 122 ? 1.481 -5.753 10.001 1.00 97.19 122 LYS A N 1
ATOM 948 C CA . LYS A 1 122 ? 2.466 -4.668 10.010 1.00 97.19 122 LYS A CA 1
ATOM 949 C C . LYS A 1 122 ? 1.762 -3.334 9.782 1.00 97.19 122 LYS A C 1
ATOM 951 O O . LYS A 1 122 ? 1.367 -3.039 8.658 1.00 97.19 122 LYS A O 1
ATOM 956 N N . LEU A 1 123 ? 1.664 -2.526 10.840 1.00 97.56 123 LEU A N 1
ATOM 957 C CA . LEU A 1 123 ? 1.004 -1.212 10.845 1.00 97.56 123 LEU A CA 1
ATOM 958 C C . LEU A 1 123 ? 1.370 -0.348 9.627 1.00 97.56 123 LEU A C 1
ATOM 960 O O . LEU A 1 123 ? 0.497 0.016 8.847 1.00 97.56 123 LEU A O 1
ATOM 964 N N . ALA A 1 124 ? 2.665 -0.098 9.413 1.00 96.81 124 ALA A N 1
ATOM 965 C CA . ALA A 1 124 ? 3.129 0.761 8.322 1.00 96.81 124 ALA A CA 1
ATOM 966 C C . ALA A 1 124 ? 2.762 0.216 6.929 1.00 96.81 124 ALA A C 1
ATOM 968 O O . ALA A 1 124 ? 2.403 0.983 6.039 1.00 96.81 124 ALA A O 1
ATOM 969 N N . LEU A 1 125 ? 2.824 -1.106 6.731 1.00 97.12 125 LEU A N 1
ATOM 970 C CA . LEU A 1 125 ? 2.447 -1.724 5.458 1.00 97.12 125 LEU A CA 1
ATOM 971 C C . LEU A 1 125 ? 0.937 -1.626 5.225 1.00 97.12 125 LEU A C 1
ATOM 973 O O . LEU A 1 125 ? 0.519 -1.265 4.131 1.00 97.12 125 LEU A O 1
ATOM 977 N N . ARG A 1 126 ? 0.130 -1.893 6.256 1.00 98.06 126 ARG A N 1
ATOM 978 C CA . ARG A 1 126 ? -1.333 -1.783 6.203 1.00 98.06 126 ARG A CA 1
ATOM 979 C C . ARG A 1 126 ? -1.780 -0.369 5.836 1.00 98.06 126 ARG A C 1
ATOM 981 O O . ARG A 1 126 ? -2.583 -0.197 4.926 1.00 98.06 126 ARG A O 1
ATOM 988 N N . GLN A 1 127 ? -1.207 0.642 6.490 1.00 98.25 127 GLN A N 1
ATOM 989 C CA . GLN A 1 127 ? -1.511 2.051 6.231 1.00 98.25 127 GLN A CA 1
ATOM 990 C C . GLN A 1 127 ? -1.115 2.474 4.812 1.00 98.25 127 GLN A C 1
ATOM 992 O O . GLN A 1 127 ? -1.916 3.095 4.117 1.00 98.25 127 GLN A O 1
ATOM 997 N N . ARG A 1 128 ? 0.082 2.087 4.348 1.00 98.19 128 ARG A N 1
ATOM 998 C CA . ARG A 1 128 ? 0.525 2.353 2.968 1.00 98.19 128 ARG A CA 1
ATOM 999 C C . ARG A 1 128 ? -0.357 1.652 1.933 1.00 98.19 128 ARG A C 1
ATOM 1001 O O . ARG A 1 128 ? -0.717 2.264 0.936 1.00 98.19 128 ARG A O 1
ATOM 1008 N N . ALA A 1 129 ? -0.730 0.396 2.175 1.00 98.50 129 ALA A N 1
ATOM 1009 C CA . ALA A 1 129 ? -1.622 -0.357 1.297 1.00 98.50 129 ALA A CA 1
ATOM 1010 C C . ALA A 1 129 ? -3.030 0.256 1.249 1.00 98.50 129 ALA A C 1
ATOM 1012 O O . ALA A 1 129 ? -3.627 0.322 0.180 1.00 98.50 129 ALA A O 1
ATOM 1013 N N . ARG A 1 130 ? -3.545 0.751 2.382 1.00 98.50 130 ARG A N 1
ATOM 1014 C CA . ARG A 1 130 ? -4.818 1.480 2.440 1.00 98.50 130 ARG A CA 1
ATOM 1015 C C . ARG A 1 130 ? -4.755 2.793 1.657 1.00 98.50 130 ARG A C 1
ATOM 1017 O O . ARG A 1 130 ? -5.659 3.045 0.876 1.00 98.50 130 ARG A O 1
ATOM 1024 N N . GLY A 1 131 ? -3.670 3.561 1.786 1.00 98.56 131 GLY A N 1
ATOM 1025 C CA . GLY A 1 131 ? -3.450 4.763 0.972 1.00 98.56 131 GLY A CA 1
ATOM 1026 C C . GLY A 1 131 ? -3.423 4.459 -0.529 1.00 98.56 131 GLY A C 1
ATOM 1027 O O . GLY A 1 131 ? -4.116 5.112 -1.298 1.00 98.56 131 GLY A O 1
ATOM 1028 N N . LEU A 1 132 ? -2.724 3.396 -0.940 1.00 98.56 132 LEU A N 1
ATOM 1029 C CA . LEU A 1 132 ? -2.730 2.958 -2.338 1.00 98.56 132 LEU A CA 1
ATOM 1030 C C . LEU A 1 132 ? -4.123 2.487 -2.800 1.00 98.56 132 LEU A C 1
ATOM 1032 O O . LEU A 1 132 ? -4.523 2.754 -3.930 1.00 98.56 132 LEU A O 1
ATOM 1036 N N . ALA A 1 133 ? -4.877 1.786 -1.949 1.00 98.69 133 ALA A N 1
ATOM 1037 C CA . ALA A 1 133 ? -6.250 1.403 -2.266 1.00 98.69 133 ALA A CA 1
ATOM 1038 C C . ALA A 1 133 ? -7.148 2.638 -2.452 1.00 98.69 133 ALA A C 1
ATOM 1040 O O . ALA A 1 133 ? -7.941 2.660 -3.389 1.00 98.69 133 ALA A O 1
ATOM 1041 N N . ASP A 1 134 ? -6.987 3.674 -1.625 1.00 98.38 134 ASP A N 1
ATOM 1042 C CA . ASP A 1 134 ? -7.691 4.951 -1.777 1.00 98.38 134 ASP A CA 1
ATOM 1043 C C . ASP A 1 134 ? -7.324 5.629 -3.115 1.00 98.38 134 ASP A C 1
ATOM 1045 O O . ASP A 1 134 ? -8.218 5.979 -3.886 1.00 98.38 134 ASP A O 1
ATOM 1049 N N . GLU A 1 135 ? -6.030 5.730 -3.445 1.00 98.19 135 GLU A N 1
ATOM 1050 C CA . GLU A 1 135 ? -5.528 6.299 -4.713 1.00 98.19 135 GLU A CA 1
ATOM 1051 C C . GLU A 1 135 ? -6.047 5.563 -5.959 1.00 98.19 135 GLU A C 1
ATOM 1053 O O 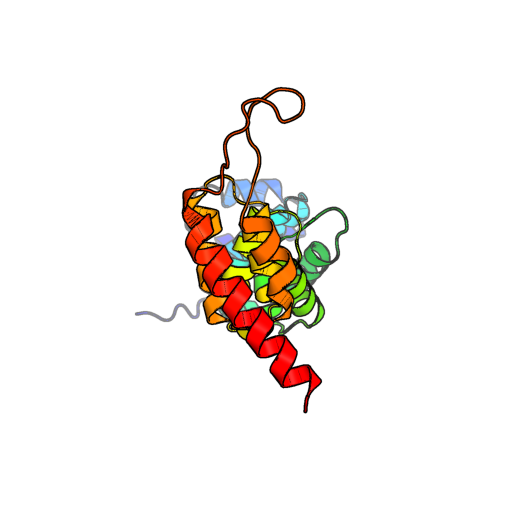. GLU A 1 135 ? -6.228 6.165 -7.018 1.00 98.19 135 GLU A O 1
ATOM 1058 N N . LEU A 1 136 ? -6.283 4.254 -5.850 1.00 97.94 136 LEU A N 1
ATOM 1059 C CA . LEU A 1 136 ? -6.809 3.416 -6.930 1.00 97.94 136 LEU A CA 1
ATOM 1060 C C . LEU A 1 136 ? -8.345 3.335 -6.944 1.00 97.94 136 LEU A C 1
ATOM 1062 O O . LEU A 1 136 ? -8.899 2.590 -7.753 1.00 97.94 136 LEU A O 1
ATOM 1066 N N . GLY A 1 137 ? -9.039 4.073 -6.070 1.00 98.19 137 GLY A N 1
ATOM 1067 C CA . GLY A 1 137 ? -10.503 4.068 -5.989 1.00 98.19 137 GLY A CA 1
ATOM 1068 C C . GLY A 1 137 ? -11.091 2.766 -5.432 1.00 98.19 137 GLY A C 1
ATOM 1069 O O . GLY A 1 137 ? -12.250 2.455 -5.679 1.00 98.19 137 GLY A O 1
ATOM 1070 N N . LEU A 1 138 ? -10.296 1.998 -4.686 1.00 98.50 138 LEU A N 1
ATOM 1071 C CA . LEU A 1 138 ? -10.645 0.695 -4.113 1.00 98.50 138 LEU A CA 1
ATOM 1072 C C . LEU A 1 138 ? -10.963 0.761 -2.613 1.00 98.50 138 LEU A C 1
ATOM 1074 O O . LEU A 1 138 ? -11.122 -0.278 -1.975 1.00 98.50 138 LEU A O 1
ATOM 1078 N N . ARG A 1 139 ? -11.063 1.963 -2.030 1.00 97.19 139 ARG A N 1
ATOM 1079 C CA . ARG A 1 139 ? -11.335 2.164 -0.597 1.00 97.19 139 ARG A CA 1
ATOM 1080 C C . ARG A 1 139 ? -12.529 1.354 -0.093 1.00 97.19 139 ARG A C 1
ATOM 1082 O O . ARG A 1 139 ? -12.436 0.722 0.954 1.00 97.19 139 ARG A O 1
ATOM 1089 N N . GLY A 1 140 ? -13.634 1.378 -0.840 1.00 96.69 140 GLY A N 1
ATOM 1090 C CA . GLY A 1 140 ? -14.878 0.698 -0.465 1.00 96.69 140 GLY A CA 1
ATOM 1091 C C . GLY A 1 140 ? -14.771 -0.829 -0.445 1.00 96.69 140 GLY A C 1
ATOM 1092 O O . GLY A 1 140 ? -15.562 -1.482 0.225 1.00 96.69 140 GLY A O 1
ATOM 1093 N N . ASP A 1 141 ? -13.773 -1.395 -1.125 1.00 98.12 141 ASP A N 1
ATOM 1094 C CA . ASP A 1 141 ? -13.520 -2.837 -1.141 1.00 98.12 141 ASP A CA 1
ATOM 1095 C C . ASP A 1 141 ? -12.609 -3.293 0.013 1.00 98.12 141 ASP A C 1
ATOM 1097 O O . ASP A 1 141 ? -12.416 -4.492 0.230 1.00 98.12 141 ASP A O 1
ATOM 1101 N N . VAL A 1 142 ? -11.993 -2.354 0.739 1.00 98.50 142 VAL A N 1
ATOM 1102 C CA . VAL A 1 142 ? -11.133 -2.668 1.881 1.00 98.50 142 VAL A CA 1
ATOM 1103 C C . VAL A 1 142 ? -12.006 -2.963 3.096 1.00 98.50 142 VAL A C 1
ATOM 1105 O O . VAL A 1 142 ? -12.923 -2.213 3.422 1.00 98.50 142 VAL A O 1
ATOM 1108 N N . ASN A 1 143 ? -11.665 -4.010 3.851 1.00 98.06 143 ASN A N 1
ATOM 1109 C CA . ASN A 1 143 ? -12.240 -4.231 5.176 1.00 98.06 143 ASN A CA 1
ATOM 1110 C C . ASN A 1 143 ? -11.703 -3.182 6.173 1.00 98.06 143 ASN A C 1
ATOM 1112 O O . ASN A 1 143 ? -10.768 -3.443 6.937 1.00 98.06 143 ASN A O 1
ATOM 1116 N N . LEU A 1 144 ? -12.261 -1.967 6.124 1.00 98.50 144 LEU A N 1
ATOM 1117 C CA . LEU A 1 144 ? -11.812 -0.827 6.925 1.00 98.50 144 LEU A CA 1
ATOM 1118 C C . LEU A 1 144 ? -12.040 -1.049 8.423 1.00 98.50 144 LEU A C 1
ATOM 1120 O O . LEU A 1 144 ? -11.181 -0.663 9.211 1.00 98.50 144 LEU A O 1
ATOM 1124 N N . VAL A 1 145 ? -13.116 -1.740 8.816 1.00 98.44 145 VAL A N 1
ATOM 1125 C CA . VAL A 1 145 ? -13.378 -2.088 10.223 1.00 98.44 145 VAL A CA 1
ATOM 1126 C C . VAL A 1 145 ? -12.216 -2.896 10.795 1.00 98.44 145 VAL A C 1
ATOM 1128 O O . VAL A 1 145 ? -11.614 -2.510 11.795 1.00 98.44 145 VAL A O 1
ATOM 1131 N N . ARG A 1 146 ? -11.816 -3.978 10.116 1.00 98.38 146 ARG A N 1
ATOM 1132 C CA . ARG A 1 146 ? -10.665 -4.789 10.536 1.00 98.38 146 ARG A CA 1
ATOM 1133 C C . ARG A 1 146 ? -9.355 -4.002 10.481 1.00 98.38 146 ARG A C 1
ATOM 1135 O O . ARG A 1 146 ? -8.536 -4.125 11.392 1.00 98.38 146 ARG A O 1
ATOM 1142 N N . SER A 1 147 ? -9.178 -3.170 9.454 1.00 98.69 147 SER A N 1
ATOM 1143 C CA . SER A 1 147 ? -7.981 -2.345 9.270 1.00 98.69 147 SER A CA 1
ATOM 1144 C C . SER A 1 147 ? -7.763 -1.382 10.439 1.00 98.69 147 SER A C 1
ATOM 1146 O O . SER A 1 147 ? -6.703 -1.389 11.069 1.00 98.69 147 SER A O 1
ATOM 1148 N N . TYR A 1 148 ? -8.781 -0.588 10.774 1.00 98.69 148 TYR A N 1
ATOM 1149 C CA . TYR A 1 148 ? -8.702 0.412 11.835 1.00 98.69 148 TYR A CA 1
ATOM 1150 C C . TYR A 1 148 ? -8.814 -0.198 13.235 1.00 98.69 148 TYR A C 1
ATOM 1152 O O . TYR A 1 148 ? -8.208 0.334 14.160 1.00 98.69 148 TYR A O 1
ATOM 1160 N N . ALA A 1 149 ? -9.460 -1.356 13.404 1.00 98.38 149 ALA A N 1
ATOM 1161 C CA . ALA A 1 149 ? -9.381 -2.120 14.650 1.00 98.38 149 ALA A CA 1
ATOM 1162 C C . ALA A 1 149 ? -7.933 -2.544 14.967 1.00 98.38 149 ALA A C 1
ATOM 1164 O O . ALA A 1 149 ? -7.490 -2.455 16.114 1.00 98.38 149 ALA A O 1
ATOM 1165 N N . LEU A 1 150 ? -7.158 -2.957 13.955 1.00 98.25 150 LEU A N 1
ATOM 1166 C CA . LEU A 1 150 ? -5.731 -3.240 14.126 1.00 98.25 150 LEU A CA 1
ATOM 1167 C C . LEU A 1 150 ? -4.926 -1.968 14.435 1.00 98.25 150 LEU A C 1
ATOM 1169 O O . LEU A 1 150 ? -4.050 -2.017 15.299 1.00 98.25 150 LEU A O 1
ATOM 1173 N N . ASP A 1 151 ? -5.215 -0.839 13.776 1.00 98.31 151 ASP A N 1
ATOM 1174 C CA . ASP A 1 151 ? -4.574 0.457 14.070 1.00 98.31 151 ASP A CA 1
ATOM 1175 C C . ASP A 1 151 ? -4.841 0.877 15.530 1.00 98.31 151 ASP A C 1
ATOM 1177 O O . ASP A 1 151 ? -3.902 1.183 16.265 1.00 98.31 151 ASP A O 1
ATOM 1181 N N . LEU A 1 152 ? -6.093 0.779 15.993 1.00 97.75 152 LEU A N 1
ATOM 1182 C CA . LEU A 1 152 ? -6.515 1.099 17.362 1.00 97.75 152 LEU A CA 1
ATOM 1183 C C . LEU A 1 152 ? -5.732 0.309 18.423 1.00 97.75 152 LEU A C 1
ATOM 1185 O O . LEU A 1 152 ? -5.444 0.821 19.503 1.00 97.75 152 LEU A O 1
ATOM 1189 N N . VAL A 1 153 ? -5.342 -0.928 18.121 1.00 94.94 153 VAL A N 1
ATOM 1190 C CA . VAL A 1 153 ? -4.543 -1.760 19.031 1.00 94.94 153 VAL A CA 1
ATOM 1191 C C . VAL A 1 153 ? -3.044 -1.454 18.914 1.00 94.94 153 VAL A C 1
ATOM 1193 O O . VAL A 1 153 ? -2.341 -1.338 19.924 1.00 94.94 153 VAL A O 1
ATOM 1196 N N . GLN A 1 154 ? -2.533 -1.350 17.686 1.00 96.38 154 GLN 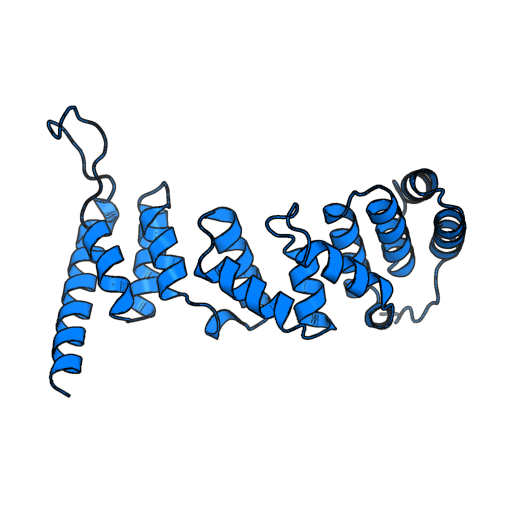A N 1
ATOM 1197 C CA . GLN A 1 154 ? -1.095 -1.340 17.400 1.00 96.38 154 GLN A CA 1
ATOM 1198 C C . GLN A 1 154 ? -0.443 0.035 17.520 1.00 96.38 154 GLN A C 1
ATOM 1200 O O . GLN A 1 154 ? 0.761 0.106 17.788 1.00 96.38 154 GLN A O 1
ATOM 1205 N N . GLU A 1 155 ? -1.201 1.113 17.327 1.00 97.50 155 GLU A N 1
ATOM 1206 C CA . GLU A 1 155 ? -0.655 2.463 17.362 1.00 97.50 155 GLU A CA 1
ATOM 1207 C C . GLU A 1 155 ? 0.013 2.765 18.704 1.00 97.50 155 GLU A C 1
ATOM 1209 O O . GLU A 1 155 ? -0.437 2.338 19.777 1.00 97.50 155 GLU A O 1
ATOM 1214 N N . ARG A 1 156 ? 1.127 3.501 18.646 1.00 93.62 156 ARG A N 1
ATOM 1215 C CA . ARG A 1 156 ? 1.967 3.760 19.827 1.00 93.62 156 ARG A CA 1
ATOM 1216 C C . ARG A 1 156 ? 1.407 4.888 20.678 1.00 93.62 156 ARG A C 1
ATOM 1218 O O . ARG A 1 156 ? 1.328 4.755 21.902 1.00 93.62 156 ARG A O 1
ATOM 1225 N N . LYS A 1 157 ? 0.997 5.986 20.045 1.00 94.88 157 LYS A N 1
ATOM 1226 C CA . LYS A 1 157 ? 0.474 7.167 20.737 1.00 94.88 157 LYS A CA 1
ATOM 1227 C C . LYS A 1 157 ? -1.035 7.053 20.915 1.00 94.88 157 LYS A C 1
ATOM 1229 O O . LYS A 1 157 ? -1.732 6.523 20.057 1.00 94.88 157 LYS A O 1
ATOM 1234 N N . CYS A 1 158 ? -1.530 7.578 22.033 1.00 95.06 158 CYS A N 1
ATOM 1235 C CA . CYS A 1 158 ? -2.964 7.595 22.315 1.00 95.06 158 CYS A CA 1
ATOM 1236 C C . CYS A 1 158 ? -3.738 8.389 21.250 1.00 95.06 158 CYS A C 1
ATOM 1238 O O . CYS A 1 158 ? -4.783 7.937 20.804 1.00 95.06 158 CYS A O 1
ATOM 1240 N N . GLU A 1 159 ? -3.180 9.500 20.760 1.00 95.88 159 GLU A N 1
ATOM 1241 C CA . GLU A 1 159 ? -3.828 10.302 19.713 1.00 95.88 159 GLU A CA 1
ATOM 1242 C C . GLU A 1 159 ? -3.955 9.568 18.374 1.00 95.88 159 GLU A C 1
ATOM 1244 O O . GLU A 1 159 ? -4.970 9.696 17.698 1.00 95.88 159 GLU A O 1
ATOM 1249 N N . ASP A 1 160 ? -2.971 8.750 17.997 1.00 96.94 160 ASP A N 1
ATOM 1250 C CA . ASP A 1 160 ? -3.056 7.971 16.756 1.00 96.94 160 ASP A CA 1
ATOM 1251 C C . ASP A 1 160 ? -4.077 6.828 16.887 1.00 96.94 160 ASP A C 1
ATOM 1253 O O . ASP A 1 160 ? -4.847 6.573 15.963 1.00 96.94 160 ASP A O 1
ATOM 1257 N N . ARG A 1 161 ? -4.190 6.226 18.081 1.00 97.38 161 ARG A N 1
ATOM 1258 C CA . ARG A 1 161 ? -5.294 5.312 18.415 1.00 97.38 161 ARG A CA 1
ATOM 1259 C C . ARG A 1 161 ? -6.655 6.005 18.353 1.00 97.38 161 ARG A C 1
ATOM 1261 O O . ARG A 1 161 ? -7.595 5.434 17.811 1.00 97.38 161 ARG A O 1
ATOM 1268 N N . ARG A 1 162 ? -6.765 7.240 18.857 1.00 97.25 162 ARG A N 1
ATOM 1269 C CA . ARG A 1 162 ? -8.010 8.019 18.794 1.00 97.25 162 ARG A CA 1
ATOM 1270 C C . ARG A 1 162 ? -8.439 8.270 17.347 1.00 97.25 162 ARG A C 1
ATOM 1272 O O . ARG A 1 162 ? -9.611 8.111 17.042 1.00 97.25 162 ARG A O 1
ATOM 1279 N N . LYS A 1 163 ? -7.512 8.581 16.434 1.00 97.50 163 LYS A N 1
ATOM 1280 C CA . LYS A 1 163 ? -7.839 8.716 15.000 1.00 97.50 163 LYS A CA 1
ATOM 1281 C C . LYS A 1 163 ? -8.469 7.441 14.437 1.00 97.50 163 LYS A C 1
ATOM 1283 O O . LYS A 1 163 ? -9.452 7.525 13.714 1.00 97.50 163 LYS A O 1
ATOM 1288 N N . ALA A 1 164 ? -7.931 6.270 14.784 1.00 98.19 164 ALA A N 1
ATOM 1289 C CA . ALA A 1 164 ? -8.519 4.999 14.368 1.00 98.19 164 ALA A CA 1
ATOM 1290 C C . ALA A 1 164 ? -9.914 4.781 14.975 1.00 98.19 164 ALA A C 1
ATOM 1292 O O . ALA A 1 164 ? -10.814 4.335 14.272 1.00 98.19 164 ALA A O 1
ATOM 1293 N N . LEU A 1 165 ? -10.105 5.143 16.248 1.00 98.12 165 LEU A N 1
ATOM 1294 C CA . LEU A 1 165 ? -11.401 5.077 16.922 1.00 98.12 165 LEU A CA 1
ATOM 1295 C C . LEU A 1 165 ? -12.465 5.946 16.232 1.00 98.12 165 LEU A C 1
ATOM 1297 O O . LEU A 1 165 ? -13.569 5.464 16.010 1.00 98.12 165 LEU A O 1
ATOM 1301 N N . LEU A 1 166 ? -12.126 7.181 15.850 1.00 97.38 166 LEU A N 1
ATOM 1302 C CA . LEU A 1 166 ? -13.047 8.079 15.141 1.00 97.38 166 LEU A CA 1
ATOM 1303 C C . LEU A 1 166 ? -13.476 7.499 13.789 1.00 97.38 166 LEU A C 1
ATOM 1305 O O . LEU A 1 166 ? -14.652 7.536 13.451 1.00 97.38 166 LEU A O 1
ATOM 1309 N N . VAL A 1 167 ? -12.550 6.884 13.047 1.00 97.88 167 VAL A N 1
ATOM 1310 C CA . VAL A 1 167 ? -12.916 6.213 11.791 1.00 97.88 167 VAL A CA 1
ATOM 1311 C C . VAL A 1 167 ? -13.828 5.008 12.044 1.00 97.88 167 VAL A C 1
ATOM 1313 O O . VAL A 1 167 ? -14.750 4.771 11.273 1.00 97.88 167 VAL A O 1
ATOM 1316 N N . LEU A 1 168 ? -13.610 4.238 13.114 1.00 98.38 168 LEU A N 1
ATOM 1317 C CA . LEU A 1 168 ? -14.501 3.123 13.464 1.00 98.38 168 LEU A CA 1
ATOM 1318 C C . LEU A 1 168 ? -15.902 3.598 13.868 1.00 98.38 168 LEU A C 1
ATOM 1320 O O . LEU A 1 168 ? -16.877 2.925 13.548 1.00 98.38 168 LEU A O 1
ATOM 1324 N N . GLU A 1 169 ? -16.007 4.752 14.528 1.00 97.94 169 GLU A N 1
ATOM 1325 C CA . GLU A 1 169 ? -17.293 5.389 14.813 1.00 97.94 169 GLU A CA 1
ATOM 1326 C C . GLU A 1 169 ? -18.024 5.801 13.530 1.00 97.94 169 GLU A C 1
ATOM 1328 O O . GLU A 1 169 ? -19.217 5.537 13.403 1.00 97.94 169 GLU A O 1
ATOM 1333 N N . GLU A 1 170 ? -17.318 6.419 12.579 1.00 97.56 170 GLU A N 1
ATOM 1334 C CA . GLU A 1 170 ? -17.881 6.823 11.2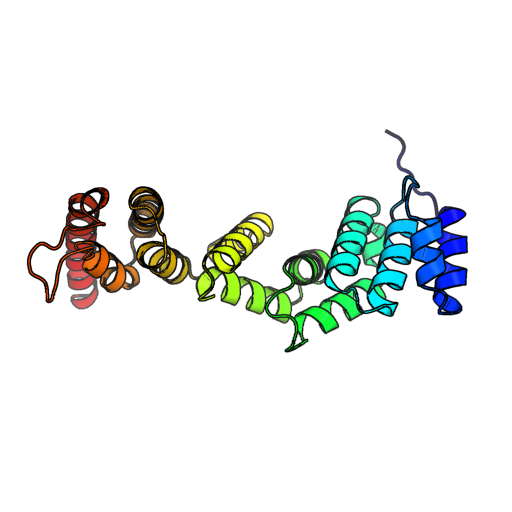82 1.00 97.56 170 GLU A CA 1
ATOM 1335 C C . GLU A 1 170 ? -18.363 5.628 10.453 1.00 97.56 170 GLU A C 1
ATOM 1337 O O . GLU A 1 170 ? -19.375 5.724 9.761 1.00 97.56 170 GLU A O 1
ATOM 1342 N N . LEU A 1 171 ? -17.642 4.504 10.517 1.00 97.19 171 LEU A N 1
ATOM 1343 C CA . LEU A 1 171 ? -18.033 3.264 9.843 1.00 97.19 171 LEU A CA 1
ATOM 1344 C C . LEU A 1 171 ? -19.305 2.652 10.434 1.00 97.19 171 LEU A C 1
ATOM 1346 O O . LEU A 1 171 ? -19.978 1.911 9.722 1.00 97.19 171 LEU A O 1
ATOM 1350 N N . ASP A 1 172 ? -19.605 2.957 11.701 1.00 96.69 172 ASP A N 1
ATOM 1351 C CA . ASP A 1 172 ? -20.797 2.525 12.427 1.00 96.69 172 ASP A CA 1
ATOM 1352 C C . ASP A 1 172 ? -21.091 1.034 12.195 1.00 96.69 172 ASP A C 1
ATOM 1354 O O . ASP A 1 172 ? -22.093 0.651 11.600 1.00 96.69 172 ASP A O 1
ATOM 1358 N N . ASP A 1 173 ? -20.160 0.166 12.581 1.00 96.62 173 ASP A N 1
ATOM 1359 C CA . ASP A 1 173 ? -20.255 -1.269 12.315 1.00 96.62 173 ASP A CA 1
ATOM 1360 C C . ASP A 1 173 ? -19.973 -2.057 13.593 1.00 96.62 173 ASP A C 1
ATOM 1362 O O . ASP A 1 173 ? -18.889 -1.952 14.173 1.00 96.62 173 ASP A O 1
ATOM 1366 N N . VAL A 1 174 ? -20.943 -2.873 14.014 1.00 96.88 174 VAL A N 1
ATOM 1367 C CA . VAL A 1 174 ? -20.894 -3.664 15.257 1.00 96.88 174 VAL A CA 1
ATOM 1368 C C . VAL A 1 174 ? -19.683 -4.598 15.313 1.00 96.88 174 VAL A C 1
ATOM 1370 O O . VAL A 1 174 ? -19.150 -4.872 16.384 1.00 96.88 174 VAL A O 1
ATOM 1373 N N . ARG A 1 175 ? -19.119 -4.992 14.162 1.00 96.00 175 ARG A N 1
ATOM 1374 C CA . ARG A 1 175 ? -17.890 -5.803 14.105 1.00 96.00 175 ARG A CA 1
ATOM 1375 C C . ARG A 1 175 ? -16.669 -5.087 14.702 1.00 96.00 175 ARG A C 1
ATOM 1377 O O . ARG A 1 175 ? -15.659 -5.740 14.971 1.00 96.00 175 ARG A O 1
ATOM 1384 N N . ALA A 1 176 ? -16.725 -3.766 14.895 1.00 97.25 176 ALA A N 1
ATOM 1385 C CA . ALA A 1 176 ? -15.685 -2.984 15.561 1.00 97.25 176 ALA A CA 1
ATOM 1386 C C . ALA A 1 176 ? -15.720 -3.101 17.095 1.00 97.25 176 ALA A C 1
ATOM 1388 O O . ALA A 1 176 ? -14.697 -2.842 17.743 1.00 97.25 176 ALA A O 1
ATOM 1389 N N . LEU A 1 177 ? -16.859 -3.499 17.673 1.00 96.50 177 LEU A N 1
ATOM 1390 C CA . LEU A 1 177 ? -17.126 -3.452 19.110 1.00 96.50 177 LEU A CA 1
ATOM 1391 C C . LEU A 1 177 ? -16.029 -4.133 19.953 1.00 96.50 177 LEU A C 1
ATOM 1393 O O . LEU A 1 177 ? -15.458 -3.455 20.812 1.00 96.50 177 LEU A O 1
ATOM 1397 N N . PRO A 1 178 ? -15.559 -5.364 19.643 1.00 96.25 178 PRO A N 1
ATOM 1398 C CA . PRO A 1 178 ? -14.529 -6.018 20.456 1.00 96.25 178 PRO A CA 1
ATOM 1399 C C . PRO A 1 178 ? -13.197 -5.256 20.521 1.00 96.25 178 PRO A C 1
ATOM 1401 O O . PRO A 1 178 ? -12.422 -5.412 21.469 1.00 96.25 178 PRO A O 1
ATOM 1404 N N . ALA A 1 179 ? -12.869 -4.468 19.492 1.00 96.62 179 ALA A N 1
ATOM 1405 C CA . ALA A 1 179 ? -11.659 -3.650 19.476 1.00 96.62 179 ALA A CA 1
ATOM 1406 C C . ALA A 1 179 ? -11.848 -2.348 20.267 1.00 96.62 179 ALA A C 1
ATOM 1408 O O . ALA A 1 179 ? -10.936 -1.934 20.987 1.00 96.62 179 ALA A O 1
ATOM 1409 N N . ILE A 1 180 ? -13.027 -1.734 20.159 1.00 97.69 180 ILE A N 1
ATOM 1410 C CA . ILE A 1 180 ? -13.393 -0.493 20.850 1.00 97.69 180 ILE A CA 1
ATOM 1411 C C . ILE A 1 180 ? -13.489 -0.731 22.360 1.00 97.69 180 ILE A C 1
ATOM 1413 O O . ILE A 1 180 ? -12.877 -0.001 23.142 1.00 97.69 180 ILE A O 1
ATOM 1417 N N . GLU A 1 181 ? -14.131 -1.818 22.779 1.00 96.00 181 GLU A N 1
ATOM 1418 C CA . GLU A 1 181 ? -14.228 -2.203 24.184 1.00 96.00 181 GLU A CA 1
ATOM 1419 C C . GLU A 1 181 ? -12.858 -2.399 24.840 1.00 96.00 181 GLU A C 1
ATOM 1421 O O . GLU A 1 181 ? -12.610 -1.919 25.951 1.00 96.00 181 GLU A O 1
ATOM 1426 N N . LYS A 1 182 ? -11.939 -3.076 24.138 1.00 94.25 182 LYS A N 1
ATOM 1427 C CA . LYS A 1 182 ? -10.550 -3.253 24.586 1.00 94.25 182 LYS A CA 1
ATOM 1428 C C . LYS A 1 182 ? -9.796 -1.930 24.640 1.00 94.25 182 LYS A C 1
ATOM 1430 O O . LYS A 1 182 ? -8.862 -1.790 25.425 1.00 94.25 182 LYS A O 1
ATOM 1435 N N . ALA A 1 183 ? -10.177 -0.946 23.830 1.00 94.31 183 ALA A N 1
ATOM 1436 C CA . ALA A 1 183 ? -9.526 0.353 23.818 1.00 94.31 183 ALA A CA 1
ATOM 1437 C C . ALA A 1 183 ? -9.865 1.215 25.047 1.00 94.31 183 ALA A C 1
ATOM 1439 O O . ALA A 1 183 ? -9.074 2.104 25.366 1.00 94.31 183 ALA A O 1
ATOM 1440 N N . ARG A 1 184 ? -10.937 0.920 25.802 1.00 93.00 184 ARG A N 1
ATOM 1441 C CA . ARG A 1 184 ? -11.283 1.622 27.061 1.00 93.00 184 ARG A CA 1
ATOM 1442 C C . ARG A 1 184 ? -10.117 1.659 28.060 1.00 93.00 184 ARG A C 1
ATOM 1444 O O . ARG A 1 184 ? -9.935 2.636 28.799 1.00 93.00 184 ARG A O 1
ATOM 1451 N N . TYR A 1 185 ? -9.286 0.616 28.065 1.00 90.12 185 TYR A N 1
ATOM 1452 C CA . TYR A 1 185 ? -8.178 0.488 29.001 1.00 90.12 185 TYR A CA 1
ATOM 1453 C C . TYR A 1 185 ? -6.954 -0.202 28.394 1.00 90.12 185 TYR A C 1
ATOM 1455 O O . TYR A 1 185 ? -7.038 -1.300 27.855 1.00 90.12 185 TYR A O 1
ATOM 1463 N N . ARG A 1 186 ? -5.785 0.433 28.529 1.00 87.69 186 ARG A N 1
ATOM 1464 C CA . ARG A 1 186 ? -4.489 -0.161 28.180 1.00 87.69 186 ARG A CA 1
ATOM 1465 C C . ARG A 1 186 ? -3.474 0.101 29.277 1.00 87.69 186 ARG A C 1
ATOM 1467 O O . ARG A 1 186 ? -3.032 1.238 29.445 1.00 87.69 186 ARG A O 1
ATOM 1474 N N . GLY A 1 187 ? -3.060 -0.956 29.956 1.00 84.12 187 GLY A N 1
ATOM 1475 C CA . GLY A 1 187 ? -2.071 -0.876 31.015 1.00 84.12 187 GLY A CA 1
ATOM 1476 C C . GLY A 1 187 ? -0.677 -0.503 30.575 1.00 84.12 187 GLY A C 1
ATOM 1477 O O . GLY A 1 187 ? -0.162 -1.027 29.587 1.00 84.12 187 GLY A O 1
ATOM 1478 N N . THR A 1 188 ? -0.053 0.401 31.327 1.00 82.88 188 THR A N 1
ATOM 1479 C CA . THR A 1 188 ? 1.363 0.747 31.186 1.00 82.88 188 THR A CA 1
ATOM 1480 C C . THR A 1 188 ? 2.002 1.042 32.537 1.00 82.88 188 THR A C 1
ATOM 1482 O O . THR A 1 188 ? 1.430 1.753 33.367 1.00 82.88 188 THR A O 1
ATOM 1485 N N . GLY A 1 189 ? 3.221 0.533 32.730 1.00 83.25 189 GLY A N 1
ATOM 1486 C CA . GLY A 1 189 ? 3.929 0.611 34.008 1.00 83.25 189 GLY A CA 1
ATOM 1487 C C . GLY A 1 189 ? 3.315 -0.287 35.088 1.00 83.25 189 GLY A C 1
ATOM 1488 O O . GLY A 1 189 ? 2.358 -1.013 34.836 1.00 83.25 189 GLY A O 1
ATOM 1489 N N . GLY A 1 190 ? 3.881 -0.225 36.293 1.00 81.06 190 GLY A N 1
ATOM 1490 C CA . GLY A 1 190 ? 3.488 -1.079 37.415 1.00 81.06 190 GLY A CA 1
ATOM 1491 C C . GLY A 1 190 ? 4.144 -2.463 37.401 1.00 81.06 190 GLY A C 1
ATOM 1492 O O . GLY A 1 190 ? 4.747 -2.883 36.413 1.00 81.06 190 GLY A O 1
ATOM 1493 N N . VAL A 1 191 ? 4.045 -3.166 38.529 1.00 77.75 191 VAL A N 1
ATOM 1494 C CA . VAL A 1 191 ? 4.487 -4.560 38.694 1.00 77.75 191 VAL A CA 1
ATOM 1495 C C . VAL A 1 191 ? 3.271 -5.358 39.145 1.00 77.75 191 VAL A C 1
ATOM 1497 O O . VAL A 1 191 ? 2.638 -4.991 40.132 1.00 77.75 191 VAL A O 1
ATOM 1500 N N . LEU A 1 192 ? 2.916 -6.416 38.407 1.00 81.19 192 LEU A N 1
ATOM 1501 C CA . LEU A 1 192 ? 1.740 -7.255 38.695 1.00 81.19 192 LEU A CA 1
ATOM 1502 C C . LEU A 1 192 ? 0.422 -6.451 38.834 1.00 81.19 192 LEU A C 1
ATOM 1504 O O . LEU A 1 192 ? -0.393 -6.736 39.704 1.00 81.19 192 LEU A O 1
ATOM 1508 N N . GLY A 1 193 ? 0.221 -5.418 38.003 1.00 71.69 193 GLY A N 1
ATOM 1509 C CA . GLY A 1 193 ? -0.991 -4.575 37.996 1.00 71.69 193 GLY A CA 1
ATOM 1510 C C . GLY A 1 193 ? -1.038 -3.481 39.073 1.00 71.69 193 GLY A C 1
ATOM 1511 O O . GLY A 1 193 ? -1.912 -2.616 39.046 1.00 71.69 193 GLY A O 1
ATOM 1512 N N . ILE A 1 194 ? -0.079 -3.448 40.002 1.00 76.56 194 ILE A N 1
ATOM 1513 C CA . ILE A 1 194 ? -0.001 -2.401 41.027 1.00 76.56 194 ILE A CA 1
ATOM 1514 C C . ILE A 1 194 ? 0.745 -1.187 40.461 1.00 76.56 194 ILE A C 1
ATOM 1516 O O . ILE A 1 194 ? 1.890 -1.297 40.017 1.00 76.56 194 ILE A O 1
ATOM 1520 N N . GLY A 1 195 ? 0.103 -0.014 40.501 1.00 81.44 195 GLY A N 1
ATOM 1521 C CA . GLY A 1 195 ? 0.678 1.261 40.041 1.00 81.44 195 GLY A CA 1
ATOM 1522 C C . GLY A 1 195 ? 0.574 1.514 38.530 1.00 81.44 195 GLY A C 1
ATOM 1523 O O . GLY A 1 195 ? 1.200 2.441 38.013 1.00 81.44 195 GLY A O 1
ATOM 1524 N N . GLU A 1 196 ? -0.211 0.703 37.825 1.00 87.62 196 GLU A N 1
ATOM 1525 C CA . GLU A 1 196 ? -0.479 0.830 36.395 1.00 87.62 196 GLU A CA 1
ATOM 1526 C C . GLU A 1 196 ? -1.220 2.134 36.042 1.00 87.62 196 GLU A C 1
ATOM 1528 O O . GLU A 1 196 ? -2.147 2.574 36.728 1.00 87.62 196 GLU A O 1
ATOM 1533 N N . LYS A 1 197 ? -0.829 2.755 34.922 1.00 87.94 197 LYS A N 1
ATOM 1534 C CA . LYS A 1 197 ? -1.540 3.887 34.316 1.00 87.94 197 LYS A CA 1
ATOM 1535 C C . LYS A 1 197 ? -2.218 3.447 33.024 1.00 87.94 197 LYS A C 1
ATOM 1537 O O . LYS A 1 197 ? -1.623 2.746 32.208 1.00 87.94 197 LYS A O 1
ATOM 1542 N N . ASN A 1 198 ? -3.429 3.954 32.794 1.00 88.62 198 ASN A N 1
ATOM 1543 C CA . ASN A 1 198 ? -4.130 3.761 31.528 1.00 88.62 198 ASN A CA 1
ATOM 1544 C C . ASN A 1 198 ? -3.495 4.620 30.417 1.00 88.62 198 ASN A C 1
ATOM 1546 O O . ASN A 1 198 ? -3.698 5.836 30.371 1.00 88.62 198 ASN A O 1
ATOM 1550 N N . ALA A 1 199 ? -2.780 3.992 29.488 1.00 89.00 199 ALA A N 1
ATOM 1551 C CA . ALA A 1 199 ? -2.232 4.630 28.291 1.00 89.00 199 ALA A CA 1
ATOM 1552 C C . ALA A 1 199 ? -3.300 5.055 27.274 1.00 89.00 199 ALA A C 1
ATOM 1554 O O . ALA A 1 199 ? -2.994 5.803 26.345 1.00 89.00 199 ALA A O 1
ATOM 1555 N N . ASN A 1 200 ? -4.542 4.602 27.441 1.00 91.44 200 ASN A N 1
ATOM 1556 C CA . ASN A 1 200 ? -5.696 5.009 26.644 1.00 91.44 200 ASN A CA 1
ATOM 1557 C C . ASN A 1 200 ? -6.564 6.053 27.349 1.00 91.44 200 ASN A C 1
ATOM 1559 O O . ASN A 1 200 ? -7.677 6.320 26.910 1.00 91.44 200 ASN A O 1
ATOM 1563 N N . ARG A 1 201 ? -6.060 6.702 28.409 1.00 92.19 201 ARG A N 1
ATOM 1564 C CA . ARG A 1 201 ? -6.819 7.731 29.135 1.00 92.19 201 ARG A CA 1
ATOM 1565 C C . ARG A 1 201 ? -7.385 8.820 28.214 1.00 92.19 201 ARG A C 1
ATOM 1567 O O . ARG A 1 201 ? -8.469 9.308 28.498 1.00 92.19 201 ARG A O 1
ATOM 1574 N N . CYS A 1 202 ? -6.689 9.170 27.126 1.00 93.62 202 CYS A N 1
ATOM 1575 C CA . CYS A 1 202 ? -7.154 10.197 26.193 1.00 93.62 202 CYS A CA 1
ATOM 1576 C C . CYS A 1 202 ? -8.470 9.798 25.494 1.00 93.62 202 CYS A C 1
ATOM 1578 O O . CYS A 1 202 ? -9.380 10.615 25.417 1.00 93.62 202 CYS A O 1
ATOM 1580 N N . LEU A 1 203 ? -8.589 8.549 25.036 1.00 95.06 203 LEU A N 1
ATOM 1581 C CA . LEU A 1 203 ? -9.696 8.064 24.202 1.00 95.06 203 LEU A CA 1
ATOM 1582 C C . LEU A 1 203 ? -10.741 7.261 24.982 1.00 95.06 203 LEU A C 1
ATOM 1584 O O . LEU A 1 203 ? -11.703 6.796 24.388 1.00 95.06 203 LEU A O 1
ATOM 1588 N N . LYS A 1 204 ? -10.559 7.084 26.299 1.00 94.94 204 LYS A N 1
ATOM 1589 C CA . LYS A 1 204 ? -11.436 6.257 27.139 1.00 94.94 204 LYS A CA 1
ATOM 1590 C C . LYS A 1 204 ? -12.909 6.663 27.011 1.00 94.94 204 LYS A C 1
ATOM 1592 O O . LYS A 1 204 ? -13.732 5.805 26.730 1.00 94.94 204 LYS A O 1
ATOM 1597 N N . GLN A 1 205 ? -13.210 7.949 27.203 1.00 95.69 205 GLN A N 1
ATOM 1598 C CA . GLN A 1 205 ? -14.585 8.453 27.167 1.00 95.69 205 GLN A CA 1
ATOM 1599 C C . GLN A 1 205 ? -15.225 8.262 25.786 1.00 95.69 205 GLN A C 1
ATOM 1601 O O . GLN A 1 205 ? -16.383 7.869 25.698 1.00 95.69 205 GLN A O 1
ATOM 1606 N N . ASP A 1 206 ? -14.461 8.496 24.715 1.00 96.31 206 ASP A N 1
ATOM 1607 C CA . ASP A 1 206 ? -14.936 8.255 23.352 1.00 96.31 206 ASP A CA 1
ATOM 1608 C C . ASP A 1 206 ? -15.200 6.764 23.133 1.00 96.31 206 ASP A C 1
ATOM 1610 O O . ASP A 1 206 ? -16.240 6.400 22.603 1.00 96.31 206 ASP A O 1
ATOM 1614 N N . ALA A 1 207 ? -14.291 5.894 23.582 1.00 97.06 207 ALA A N 1
ATOM 1615 C CA . ALA A 1 207 ? -14.426 4.451 23.421 1.00 97.06 207 ALA A CA 1
ATOM 1616 C C . ALA A 1 207 ? -15.636 3.892 24.182 1.00 97.06 207 ALA A C 1
ATOM 1618 O O . ALA A 1 207 ? -16.324 3.037 23.641 1.00 97.06 207 ALA A O 1
ATOM 1619 N N . GLU A 1 208 ? -15.909 4.378 25.397 1.00 97.19 208 GLU A N 1
ATOM 1620 C CA . GLU A 1 208 ? -17.120 4.031 26.157 1.00 97.19 208 GLU A CA 1
ATOM 1621 C C . GLU A 1 208 ? -18.374 4.474 25.396 1.00 97.19 208 GLU A C 1
ATOM 1623 O O . GLU A 1 208 ? -19.196 3.642 25.035 1.00 97.19 208 GLU A O 1
ATOM 1628 N N . ARG A 1 209 ? -18.456 5.755 25.018 1.00 97.44 209 ARG A N 1
ATOM 1629 C CA . ARG A 1 209 ? -19.606 6.300 24.283 1.00 97.44 209 ARG A CA 1
ATOM 1630 C C . ARG A 1 209 ? -19.883 5.563 22.966 1.00 97.44 209 ARG A C 1
ATOM 1632 O O . ARG A 1 209 ? -21.039 5.372 22.601 1.00 97.44 209 ARG A O 1
ATOM 1639 N N . ILE A 1 210 ? -18.837 5.218 22.214 1.00 97.44 210 ILE A N 1
ATOM 1640 C CA . ILE A 1 210 ? -18.978 4.524 20.928 1.00 97.44 210 ILE A CA 1
ATOM 1641 C C . ILE A 1 210 ? -19.363 3.056 21.146 1.00 97.44 210 ILE A C 1
ATOM 1643 O O . ILE A 1 210 ? -20.182 2.548 20.387 1.00 97.44 210 ILE A O 1
ATOM 1647 N N . ALA A 1 211 ? -18.809 2.386 22.164 1.00 97.06 211 ALA A N 1
ATOM 1648 C CA . ALA A 1 211 ? -19.199 1.020 22.510 1.00 97.06 211 ALA A CA 1
ATOM 1649 C C . ALA A 1 211 ? -20.689 0.954 22.865 1.00 97.06 211 ALA A C 1
ATOM 1651 O O . ALA A 1 211 ? -21.414 0.222 22.202 1.00 97.06 211 ALA A O 1
ATOM 1652 N N . ASP A 1 212 ? -21.156 1.815 23.776 1.00 96.75 212 ASP A N 1
ATOM 1653 C CA . ASP A 1 212 ? -22.565 1.873 24.191 1.00 96.75 212 ASP A CA 1
ATOM 1654 C C . ASP A 1 212 ? -23.503 2.088 22.985 1.00 96.75 212 ASP A C 1
ATOM 1656 O O . ASP A 1 212 ? -24.564 1.474 22.871 1.00 96.75 212 ASP A O 1
ATOM 1660 N N . LYS A 1 213 ? -23.098 2.950 22.038 1.00 96.12 213 LYS A N 1
ATOM 1661 C CA . LYS A 1 213 ? -23.845 3.197 20.795 1.00 96.12 213 LYS A CA 1
ATOM 1662 C C . LYS A 1 213 ? -23.943 1.939 19.921 1.00 96.12 213 LYS A C 1
ATOM 1664 O O . LYS A 1 213 ? -25.004 1.677 19.359 1.00 96.12 213 LYS A O 1
ATOM 1669 N N . LEU A 1 214 ? -22.837 1.214 19.743 1.00 95.81 214 LEU A N 1
ATOM 1670 C CA . LEU A 1 214 ? -22.796 0.023 18.891 1.00 95.81 214 LEU A CA 1
ATOM 1671 C C . LEU A 1 214 ? -23.497 -1.175 19.541 1.00 95.81 214 LEU A C 1
ATOM 1673 O O . LEU A 1 214 ? -24.176 -1.901 18.824 1.00 95.81 214 LEU A O 1
ATOM 1677 N N . GLU A 1 215 ? -23.390 -1.340 20.860 1.00 95.88 215 GLU A N 1
ATOM 1678 C CA . GLU A 1 215 ? -24.118 -2.355 21.640 1.00 95.88 215 GLU A CA 1
ATOM 1679 C C . GLU A 1 215 ? -25.631 -2.182 21.473 1.00 95.88 215 GLU A C 1
ATOM 1681 O O . GLU A 1 215 ? -26.316 -3.105 21.039 1.00 95.88 215 GLU A O 1
ATOM 1686 N N . ALA A 1 216 ? -26.146 -0.963 21.673 1.00 94.19 216 ALA A N 1
ATOM 1687 C CA . ALA A 1 216 ? -27.566 -0.674 21.470 1.00 94.19 216 ALA A CA 1
ATOM 1688 C C . ALA A 1 216 ? -28.039 -0.968 20.033 1.00 94.19 216 ALA A C 1
ATOM 1690 O O . ALA A 1 216 ? -29.201 -1.299 19.806 1.00 94.19 216 ALA A O 1
ATOM 1691 N N . ARG A 1 217 ? -27.154 -0.841 19.036 1.00 91.50 217 ARG A N 1
ATOM 1692 C CA . ARG A 1 217 ? -27.467 -1.184 17.645 1.00 91.50 217 ARG A CA 1
ATOM 1693 C C . ARG A 1 217 ? -27.444 -2.692 17.394 1.00 91.50 217 ARG A C 1
ATOM 1695 O O . ARG A 1 217 ? -28.265 -3.169 16.617 1.00 91.50 217 ARG A O 1
ATOM 1702 N N . GLU A 1 218 ? -26.509 -3.419 17.995 1.00 92.31 218 GLU A N 1
ATOM 1703 C CA . GLU A 1 218 ? -26.446 -4.881 17.915 1.00 92.31 218 GLU A CA 1
ATOM 1704 C C . GLU A 1 218 ? -27.730 -5.505 18.472 1.00 92.31 218 GLU A C 1
ATOM 1706 O O . GLU A 1 218 ? -28.359 -6.303 17.781 1.00 92.31 218 GLU A O 1
ATOM 1711 N N . GLU A 1 219 ? -28.198 -5.028 19.629 1.00 91.69 219 GLU A N 1
ATOM 1712 C CA . GLU A 1 219 ? -29.472 -5.449 20.227 1.00 91.69 219 GLU A CA 1
ATOM 1713 C C . GLU A 1 219 ? -30.668 -5.233 19.286 1.00 91.69 219 GLU A C 1
ATOM 1715 O O . GLU A 1 219 ? -31.545 -6.087 19.195 1.00 91.69 219 GLU A O 1
ATOM 1720 N N . LEU A 1 220 ? -30.709 -4.115 18.549 1.00 89.50 220 LEU A N 1
ATOM 1721 C CA . LEU A 1 220 ? -31.777 -3.851 17.576 1.00 89.50 220 LEU A CA 1
ATOM 1722 C C . LEU A 1 220 ? -31.749 -4.827 16.392 1.00 89.50 220 LEU A C 1
ATOM 1724 O O . LEU A 1 220 ? -32.810 -5.230 15.928 1.00 89.50 220 LEU A O 1
ATOM 1728 N N . ILE A 1 221 ? -30.561 -5.214 15.917 1.00 86.50 221 ILE A N 1
ATOM 1729 C CA . ILE A 1 221 ? -30.403 -6.164 14.804 1.00 86.50 221 ILE A CA 1
ATOM 1730 C C . ILE A 1 221 ? -30.836 -7.574 15.223 1.00 86.50 221 ILE A C 1
ATOM 1732 O O . ILE A 1 221 ? -31.403 -8.295 14.414 1.00 86.50 221 ILE A O 1
ATOM 1736 N N . GLU A 1 222 ? -30.585 -7.980 16.470 1.00 82.88 222 GLU A N 1
ATOM 1737 C CA . GLU A 1 222 ? -30.980 -9.307 16.969 1.00 82.88 222 GLU A CA 1
ATOM 1738 C C . GLU A 1 222 ? -32.501 -9.480 17.135 1.00 82.88 222 GLU A C 1
ATOM 1740 O O . GLU A 1 222 ? -32.986 -10.606 17.271 1.00 82.88 222 GLU A O 1
ATOM 1745 N N . ILE A 1 223 ? -33.254 -8.377 17.134 1.00 83.56 223 ILE A N 1
ATOM 1746 C CA . ILE A 1 223 ? -34.715 -8.361 17.282 1.00 83.56 223 ILE A CA 1
ATOM 1747 C C . ILE A 1 223 ? -35.438 -8.404 15.914 1.00 83.56 223 ILE A C 1
ATOM 1749 O O . ILE A 1 223 ? -36.622 -8.752 15.877 1.00 83.56 223 ILE A O 1
ATOM 1753 N N . GLU A 1 224 ? -34.755 -8.081 14.807 1.00 66.62 224 GLU A N 1
ATOM 1754 C CA . GLU A 1 224 ? -35.282 -8.076 13.422 1.00 66.62 224 GLU A CA 1
ATOM 1755 C C . GLU A 1 224 ? -35.110 -9.421 12.690 1.00 66.62 224 GLU A C 1
ATOM 1757 O O . GLU A 1 224 ? -36.069 -9.818 11.982 1.00 66.62 224 GLU A O 1
#

Foldseek 3Di:
DDPCPDDADPLLVVLVVCLVVLVLVVLCVSPVPDDDALSSLQSNLSSCVSVVVLLSSLVSNVVSCVRPVVCLVVVVSLVSLVVLLPDPVNPDNVSSLLSCCPSPVNVSSVVVLLCQLQPNLDLVSNVVSCVSCVVSVNNVVHNLLNNLLSQLVPPDALVSNLVSLVVNLVVLDLSNLVSLVVLLFDWDDDDPPPPTDGRNVVCNVVSVVSNVVSVVVVVVVVVD

pLDDT: mean 93.04, std 9.69, range [35.78, 98.69]